Protein AF-A0A1U8PC65-F1 (afdb_monomer)

Foldseek 3Di:
DDDDDDDDDDDDDDDDDDDDDDDDDDDDDDDDDDDDDDDDDDDDPPPPVPVVPPDPPPPPPPVPDPPDDPVVPPPPPDDDPPPDDDDDDDDDDDDDDDDPDDPPPPDDPVVLVVVCVVVVVVVVLVVLLVVVCVVVCVVVVLVVVLVVVCVVCDVVRDDPVNSCVVRVVVSVVPPDVVSVVVSVVSSVVVVVVVVD

Structure (mmCIF, N/CA/C/O backbone):
data_AF-A0A1U8PC65-F1
#
_entry.id   AF-A0A1U8PC65-F1
#
loop_
_atom_site.group_PDB
_atom_site.id
_atom_site.type_symbol
_atom_site.label_atom_id
_atom_site.label_alt_id
_atom_site.label_comp_id
_atom_site.label_asym_id
_atom_site.label_entity_id
_atom_site.label_seq_id
_atom_site.pdbx_PDB_ins_code
_atom_site.Cartn_x
_atom_site.Cartn_y
_atom_site.Cartn_z
_atom_site.occupancy
_atom_site.B_iso_or_equiv
_atom_site.auth_seq_id
_atom_site.auth_comp_id
_atom_site.auth_asym_id
_atom_site.auth_atom_id
_atom_site.pdbx_PDB_model_num
ATOM 1 N N . MET A 1 1 ? 93.432 -3.343 10.834 1.00 45.06 1 MET A N 1
ATOM 2 C CA . MET A 1 1 ? 94.102 -3.972 9.675 1.00 45.06 1 MET A CA 1
ATOM 3 C C . MET A 1 1 ? 93.766 -5.454 9.687 1.00 45.06 1 MET A C 1
ATOM 5 O O . MET A 1 1 ? 93.724 -6.011 10.774 1.00 45.06 1 MET A O 1
ATOM 9 N N . VAL A 1 2 ? 93.573 -6.028 8.494 1.00 46.56 2 VAL A N 1
ATOM 10 C CA . VAL A 1 2 ? 93.340 -7.454 8.170 1.00 46.56 2 VAL A CA 1
ATOM 11 C C . VAL A 1 2 ? 91.877 -7.934 8.220 1.00 46.56 2 VAL A C 1
ATOM 13 O O . VAL A 1 2 ? 91.369 -8.355 9.251 1.00 46.56 2 VAL A O 1
ATOM 16 N N . SER A 1 3 ? 91.241 -7.926 7.044 1.00 49.47 3 SER A N 1
ATOM 17 C CA . SER A 1 3 ? 90.428 -9.059 6.549 1.00 49.47 3 SER A CA 1
ATOM 18 C C . SER A 1 3 ? 91.385 -10.169 6.059 1.00 49.47 3 SER A C 1
ATOM 20 O O . SER A 1 3 ? 92.520 -9.809 5.723 1.00 49.47 3 SER A O 1
ATOM 22 N N . PRO A 1 4 ? 90.999 -11.466 5.944 1.00 65.81 4 PRO A N 1
ATOM 23 C CA . PRO A 1 4 ? 90.280 -11.927 4.737 1.00 65.81 4 PRO A CA 1
ATOM 24 C C . PRO A 1 4 ? 89.388 -13.200 4.858 1.00 65.81 4 PRO A C 1
ATOM 26 O O . PRO A 1 4 ? 89.333 -13.876 5.879 1.00 65.81 4 PRO A O 1
ATOM 29 N N . SER A 1 5 ? 88.703 -13.467 3.737 1.00 45.06 5 SER A N 1
ATOM 30 C CA . SER A 1 5 ? 87.745 -14.515 3.330 1.00 45.06 5 SER A CA 1
ATOM 31 C C . SER A 1 5 ? 88.158 -15.998 3.411 1.00 45.06 5 SER A C 1
ATOM 33 O O . SER A 1 5 ? 89.337 -16.306 3.272 1.00 45.06 5 SER A O 1
ATOM 35 N N . ALA A 1 6 ? 87.150 -16.893 3.447 1.00 50.78 6 ALA A N 1
ATOM 36 C CA . ALA A 1 6 ? 86.869 -18.006 2.496 1.00 50.78 6 ALA A CA 1
ATOM 37 C C . ALA A 1 6 ? 85.715 -18.884 3.064 1.00 50.78 6 ALA A C 1
ATOM 39 O O . ALA A 1 6 ? 85.784 -19.293 4.216 1.00 50.78 6 ALA A O 1
ATOM 40 N N . ASP A 1 7 ? 84.522 -18.936 2.458 1.00 46.12 7 ASP A N 1
ATOM 41 C CA . ASP A 1 7 ? 84.041 -19.835 1.377 1.00 46.12 7 ASP A CA 1
ATOM 42 C C . ASP A 1 7 ? 83.676 -21.266 1.842 1.00 46.12 7 ASP A C 1
ATOM 44 O O . ASP A 1 7 ? 84.559 -22.024 2.228 1.00 46.12 7 ASP A O 1
ATOM 48 N N . VAL A 1 8 ? 82.384 -21.641 1.780 1.00 55.66 8 VAL A N 1
ATOM 49 C CA . VAL A 1 8 ? 81.932 -22.972 1.314 1.00 55.66 8 VAL A CA 1
ATOM 50 C C . VAL A 1 8 ? 80.418 -22.979 1.034 1.00 55.66 8 VAL A C 1
ATOM 52 O O . VAL A 1 8 ? 79.592 -22.550 1.839 1.00 55.66 8 VAL A O 1
ATOM 55 N N . SER A 1 9 ? 80.071 -23.484 -0.147 1.00 47.56 9 SER A N 1
ATOM 56 C CA . SER A 1 9 ? 78.720 -23.744 -0.657 1.00 47.56 9 SER A CA 1
ATOM 57 C C . SER A 1 9 ? 77.996 -24.881 0.084 1.00 47.56 9 SER A C 1
ATOM 59 O O . SER A 1 9 ? 78.657 -25.810 0.537 1.00 47.56 9 SER A O 1
ATOM 61 N N . THR A 1 10 ? 76.650 -24.884 0.106 1.00 49.88 10 THR A N 1
ATOM 62 C CA . THR A 1 10 ? 75.779 -26.024 -0.308 1.00 49.88 10 THR A CA 1
ATOM 63 C C . THR A 1 10 ? 74.287 -25.696 -0.104 1.00 49.88 10 THR A C 1
ATOM 65 O O . THR A 1 10 ? 73.775 -25.673 1.007 1.00 49.88 10 THR A O 1
ATOM 68 N N . SER A 1 11 ? 73.613 -25.443 -1.228 1.00 42.97 11 SER A N 1
ATOM 69 C CA . SER A 1 11 ? 72.378 -26.092 -1.703 1.00 42.97 11 SER A CA 1
ATOM 70 C C . SER A 1 11 ? 71.247 -26.443 -0.720 1.00 42.97 11 SER A C 1
ATOM 72 O O . SER A 1 11 ? 71.344 -27.414 0.019 1.00 42.97 11 SER A O 1
ATOM 74 N N . GLN A 1 12 ? 70.095 -25.779 -0.874 1.00 46.88 12 GLN A N 1
ATOM 75 C CA . GLN A 1 12 ? 68.810 -26.354 -1.335 1.00 46.88 12 GLN A CA 1
ATOM 76 C C . GLN A 1 12 ? 67.670 -25.389 -0.973 1.00 46.88 12 GLN A C 1
ATOM 78 O O . GLN A 1 12 ? 67.071 -25.484 0.094 1.00 46.88 12 GLN A O 1
ATOM 83 N N . GLN A 1 13 ? 67.334 -24.468 -1.882 1.00 55.81 13 GLN A N 1
ATOM 84 C CA . GLN A 1 13 ? 66.120 -23.660 -1.766 1.00 55.81 13 GLN A CA 1
ATOM 85 C C . GLN A 1 13 ? 65.145 -24.053 -2.877 1.00 55.81 13 GLN A C 1
ATOM 87 O O . GLN A 1 13 ? 65.249 -23.619 -4.018 1.00 55.81 13 GLN A O 1
ATOM 92 N N . ASN A 1 14 ? 64.257 -24.963 -2.486 1.00 45.34 14 ASN A N 1
ATOM 93 C CA . ASN A 1 14 ? 62.844 -25.056 -2.837 1.00 45.34 14 ASN A CA 1
ATOM 94 C C . ASN A 1 14 ? 62.437 -24.745 -4.293 1.00 45.34 14 ASN A C 1
ATOM 96 O O . ASN A 1 14 ? 62.271 -23.601 -4.712 1.00 45.34 14 ASN A O 1
ATOM 100 N N . ASN A 1 15 ? 62.199 -25.835 -5.017 1.00 49.09 15 ASN A N 1
ATOM 101 C CA . ASN A 1 15 ? 61.518 -25.902 -6.297 1.00 49.09 15 ASN A CA 1
ATOM 102 C C . ASN A 1 15 ? 60.001 -25.982 -6.049 1.00 49.09 15 ASN A C 1
ATOM 104 O O . ASN A 1 15 ? 59.534 -27.008 -5.563 1.00 49.09 15 ASN A O 1
ATOM 108 N N . GLN A 1 16 ? 59.259 -24.925 -6.387 1.00 52.81 16 GLN A N 1
ATOM 109 C CA . GLN A 1 16 ? 57.895 -24.952 -6.955 1.00 52.81 16 GLN A CA 1
ATOM 110 C C . GLN A 1 16 ? 57.429 -23.496 -7.131 1.00 52.81 16 GLN A C 1
ATOM 112 O O . GLN A 1 16 ? 56.993 -22.829 -6.202 1.00 52.81 16 GLN A O 1
ATOM 117 N N . GLN A 1 17 ? 57.788 -22.880 -8.255 1.00 47.69 17 GLN A N 1
ATOM 118 C CA . GLN A 1 17 ? 57.001 -22.874 -9.495 1.00 47.69 17 GLN A CA 1
ATOM 119 C C . GLN A 1 17 ? 55.874 -21.829 -9.449 1.00 47.69 17 GLN A C 1
ATOM 121 O O . GLN A 1 17 ? 54.696 -22.123 -9.268 1.00 47.69 17 GLN A O 1
ATOM 126 N N . LEU A 1 18 ? 56.282 -20.574 -9.650 1.00 47.16 18 LEU A N 1
ATOM 127 C CA . LEU A 1 18 ? 55.411 -19.497 -10.106 1.00 47.16 18 LEU A CA 1
ATOM 128 C C . LEU A 1 18 ? 55.376 -19.552 -11.639 1.00 47.16 18 LEU A C 1
ATOM 130 O O . LEU A 1 18 ? 56.410 -19.387 -12.281 1.00 47.16 18 LEU A O 1
ATOM 134 N N . ASN A 1 19 ? 54.197 -19.785 -12.216 1.00 52.91 19 ASN A N 1
ATOM 135 C CA . ASN A 1 19 ? 53.977 -19.732 -13.662 1.00 52.91 19 ASN A CA 1
ATOM 136 C C . ASN A 1 19 ? 53.428 -18.343 -14.046 1.00 52.91 19 ASN A C 1
ATOM 138 O O . ASN A 1 19 ? 52.271 -18.059 -13.728 1.00 52.91 19 ASN A O 1
ATOM 142 N N . PRO A 1 20 ? 54.177 -17.481 -14.756 1.00 47.44 20 PRO A N 1
ATOM 143 C CA . PRO A 1 20 ? 53.601 -16.351 -15.471 1.00 47.44 20 PRO A CA 1
ATOM 144 C C . PRO A 1 20 ? 53.288 -16.776 -16.912 1.00 47.44 20 PRO A C 1
ATOM 146 O O . PRO A 1 20 ? 54.190 -17.136 -17.663 1.00 47.44 20 PRO A O 1
ATOM 149 N N . ILE A 1 21 ? 52.018 -16.730 -17.324 1.00 41.00 21 ILE A N 1
ATOM 150 C CA . ILE A 1 21 ? 51.661 -16.877 -18.742 1.00 41.00 21 ILE A CA 1
ATOM 151 C C . ILE A 1 21 ? 51.222 -15.523 -19.294 1.00 41.00 21 ILE A C 1
ATOM 153 O O . ILE A 1 21 ? 50.107 -15.051 -19.091 1.00 41.00 21 ILE A O 1
ATOM 157 N N . SER A 1 22 ? 52.137 -14.927 -20.045 1.00 43.53 22 SER A N 1
ATOM 158 C CA . SER A 1 22 ? 51.852 -14.103 -21.212 1.00 43.53 22 SER A CA 1
ATOM 159 C C . SER A 1 22 ? 52.902 -14.471 -22.239 1.00 43.53 22 SER A C 1
ATOM 161 O O . SER A 1 22 ? 54.065 -14.248 -21.945 1.00 43.53 22 SER A O 1
ATOM 163 N N . ILE A 1 23 ? 52.502 -15.015 -23.392 1.00 41.69 23 ILE A N 1
ATOM 164 C CA . ILE A 1 23 ? 53.041 -14.690 -24.723 1.00 41.69 23 ILE A CA 1
ATOM 165 C C . ILE A 1 23 ? 51.960 -15.032 -25.762 1.00 41.69 23 ILE A C 1
ATOM 167 O O . ILE A 1 23 ? 51.223 -16.007 -25.636 1.00 41.69 23 ILE A O 1
ATOM 171 N N . ALA A 1 24 ? 51.856 -14.134 -26.735 1.00 40.09 24 ALA A N 1
ATOM 172 C CA . ALA A 1 24 ? 50.919 -14.076 -27.842 1.00 40.09 24 ALA A CA 1
ATOM 173 C C . ALA A 1 24 ? 51.271 -15.006 -29.027 1.00 40.09 24 ALA A C 1
ATOM 175 O O . ALA A 1 24 ? 52.318 -15.644 -29.039 1.00 40.09 24 ALA A O 1
ATOM 176 N N . ALA A 1 25 ? 50.413 -14.904 -30.054 1.00 41.59 25 ALA A N 1
ATOM 177 C CA . ALA A 1 25 ? 50.529 -15.346 -31.451 1.00 41.59 25 ALA A CA 1
ATOM 178 C C . ALA A 1 25 ? 50.039 -16.771 -31.770 1.00 41.59 25 ALA A C 1
ATOM 180 O O . ALA A 1 25 ? 50.671 -17.752 -31.410 1.00 41.59 25 ALA A O 1
ATOM 181 N N . ASP A 1 26 ? 48.935 -16.868 -32.521 1.00 41.44 26 ASP A N 1
ATOM 182 C CA . ASP A 1 26 ? 49.034 -17.233 -33.939 1.00 41.44 26 ASP A CA 1
ATOM 183 C C . ASP A 1 26 ? 47.763 -16.832 -34.711 1.00 41.44 26 ASP A C 1
ATOM 185 O O . ASP A 1 26 ? 46.640 -16.878 -34.206 1.00 41.44 26 ASP A O 1
ATOM 189 N N . VAL A 1 27 ? 47.986 -16.383 -35.941 1.00 48.47 27 VAL A N 1
ATOM 190 C CA . VAL A 1 27 ? 47.016 -15.947 -36.937 1.00 48.47 27 VAL A CA 1
ATOM 191 C C . VAL A 1 27 ? 47.030 -16.978 -38.059 1.00 48.47 27 VAL A C 1
ATOM 193 O O . VAL A 1 27 ? 47.929 -16.980 -38.891 1.00 48.47 27 VAL A O 1
ATOM 196 N N . SER A 1 28 ? 46.002 -17.823 -38.156 1.00 39.25 28 SER A N 1
ATOM 197 C CA . SER A 1 28 ? 45.627 -18.387 -39.455 1.00 39.25 28 SER A CA 1
ATOM 198 C C . SER A 1 28 ? 44.256 -19.053 -39.463 1.00 39.25 28 SER A C 1
ATOM 200 O O . SER A 1 28 ? 44.012 -20.067 -38.821 1.00 39.25 28 SER A O 1
ATOM 202 N N . THR A 1 29 ? 43.383 -18.460 -40.273 1.00 45.06 29 THR A N 1
ATOM 203 C CA . THR A 1 29 ? 42.688 -19.133 -41.375 1.00 45.06 29 THR A CA 1
ATOM 204 C C . THR A 1 29 ? 42.016 -20.476 -41.079 1.00 45.06 29 THR A C 1
ATOM 206 O O . THR A 1 29 ? 42.635 -21.533 -41.172 1.00 45.06 29 THR A O 1
ATOM 209 N N . ARG A 1 30 ? 40.683 -20.454 -40.952 1.00 42.34 30 ARG A N 1
ATOM 210 C CA . ARG A 1 30 ? 39.854 -21.449 -41.646 1.00 42.34 30 ARG A CA 1
ATOM 211 C C . ARG A 1 30 ? 38.424 -20.964 -41.846 1.00 42.34 30 ARG A C 1
ATOM 213 O O . ARG A 1 30 ? 37.675 -20.759 -40.896 1.00 42.34 30 ARG A O 1
ATOM 220 N N . GLU A 1 31 ? 38.085 -20.799 -43.120 1.00 43.94 31 GLU A N 1
ATOM 221 C CA . GLU A 1 31 ? 36.722 -20.740 -43.626 1.00 43.94 31 GLU A CA 1
ATOM 222 C C . GLU A 1 31 ? 35.875 -21.894 -43.087 1.00 43.94 31 GLU A C 1
ATOM 224 O O . GLU A 1 31 ? 36.307 -23.049 -43.092 1.00 43.94 31 GLU A O 1
ATOM 229 N N . ASN A 1 32 ? 34.627 -21.596 -42.730 1.00 41.97 32 ASN A N 1
ATOM 230 C CA . ASN A 1 32 ? 33.568 -22.584 -42.834 1.00 41.97 32 ASN A CA 1
ATOM 231 C C . ASN A 1 32 ? 32.294 -21.910 -43.357 1.00 41.97 32 ASN A C 1
ATOM 233 O O . ASN A 1 32 ? 31.742 -20.994 -42.749 1.00 41.97 32 ASN A O 1
ATOM 237 N N . GLN A 1 33 ? 31.892 -22.349 -44.542 1.00 42.34 33 GLN A N 1
ATOM 238 C CA . GLN A 1 33 ? 30.780 -21.855 -45.342 1.00 42.34 33 GLN A CA 1
ATOM 239 C C . GLN A 1 33 ? 29.438 -22.348 -44.758 1.00 42.34 33 GLN A C 1
ATOM 241 O O . GLN A 1 33 ? 29.326 -23.535 -44.449 1.00 42.34 33 GLN A O 1
ATOM 246 N N . PRO A 1 34 ? 28.375 -21.526 -44.666 1.00 43.50 34 PRO A N 1
ATOM 247 C CA . PRO A 1 34 ? 27.025 -22.042 -44.508 1.00 43.50 34 PRO A CA 1
ATOM 248 C C . PRO A 1 34 ? 26.426 -22.361 -45.879 1.00 43.50 34 PRO A C 1
ATOM 250 O O . PRO A 1 34 ? 26.271 -21.503 -46.750 1.00 43.50 34 PRO A O 1
ATOM 253 N N . THR A 1 35 ? 26.081 -23.632 -46.044 1.00 46.31 35 THR A N 1
ATOM 254 C CA . THR A 1 35 ? 25.410 -24.188 -47.208 1.00 46.31 35 THR A CA 1
ATOM 255 C C . THR A 1 35 ? 24.025 -23.579 -47.414 1.00 46.31 35 THR A C 1
ATOM 257 O O . THR A 1 35 ? 23.181 -23.456 -46.527 1.00 46.31 35 THR A O 1
ATOM 260 N N . PHE A 1 36 ? 23.811 -23.215 -48.667 1.00 38.50 36 PHE A N 1
ATOM 261 C CA . PHE A 1 36 ? 22.590 -22.719 -49.263 1.00 38.50 36 PHE A CA 1
ATOM 262 C C . PHE A 1 36 ? 21.470 -23.777 -49.204 1.00 38.50 36 PHE A C 1
ATOM 264 O O . PHE A 1 36 ? 21.513 -24.782 -49.912 1.00 38.50 36 PHE A O 1
ATOM 271 N N . ARG A 1 37 ? 20.416 -23.530 -48.416 1.00 46.94 37 ARG A N 1
ATOM 272 C CA . ARG A 1 37 ? 19.100 -24.172 -48.590 1.00 46.94 37 ARG A CA 1
ATOM 273 C C . ARG A 1 37 ? 18.082 -23.118 -49.015 1.00 46.94 37 ARG A C 1
ATOM 275 O O . ARG A 1 37 ? 17.581 -22.325 -48.225 1.00 46.94 37 ARG A O 1
ATOM 282 N N . ARG A 1 38 ? 17.801 -23.146 -50.314 1.00 48.28 38 ARG A N 1
ATOM 283 C CA . ARG A 1 38 ? 16.714 -22.469 -51.020 1.00 48.28 38 ARG A CA 1
ATOM 284 C C . ARG A 1 38 ? 15.373 -23.105 -50.634 1.00 48.28 38 ARG A C 1
ATOM 286 O O . ARG A 1 38 ? 15.139 -24.243 -51.009 1.00 48.28 38 ARG A O 1
ATOM 293 N N . ASN A 1 39 ? 14.496 -22.341 -49.989 1.00 40.81 39 ASN A N 1
ATOM 294 C CA . ASN A 1 39 ? 13.036 -22.456 -50.106 1.00 40.81 39 ASN A CA 1
ATOM 295 C C . ASN A 1 39 ? 12.559 -21.036 -50.454 1.00 40.81 39 ASN A C 1
ATOM 297 O O . ASN A 1 39 ? 12.720 -20.116 -49.665 1.00 40.81 39 ASN A O 1
ATOM 301 N N . SER A 1 40 ? 12.349 -20.727 -51.731 1.00 41.25 40 SER A N 1
ATOM 302 C CA . SER A 1 40 ? 11.132 -20.998 -52.502 1.00 41.25 40 SER A CA 1
ATOM 303 C C . SER A 1 40 ? 9.917 -20.238 -51.964 1.00 41.25 40 SER A C 1
ATOM 305 O O . SER A 1 40 ? 9.408 -20.540 -50.891 1.00 41.25 40 SER A O 1
ATOM 307 N N . LEU A 1 41 ? 9.480 -19.291 -52.802 1.00 44.56 41 LEU A N 1
ATOM 308 C CA . LEU A 1 41 ? 8.166 -18.653 -52.861 1.00 44.56 41 LEU A CA 1
ATOM 309 C C . LEU A 1 41 ? 7.846 -17.658 -51.739 1.00 44.56 41 LEU A C 1
ATOM 311 O O . LEU A 1 41 ? 7.371 -18.008 -50.667 1.00 44.56 41 LEU A O 1
ATOM 315 N N . ARG A 1 42 ? 8.013 -16.371 -52.076 1.00 53.25 42 ARG A N 1
ATOM 316 C CA . ARG A 1 42 ? 7.132 -15.304 -51.587 1.00 53.25 42 ARG A CA 1
ATOM 317 C C . ARG A 1 42 ? 5.720 -15.580 -52.106 1.00 53.25 42 ARG A C 1
ATOM 319 O O . ARG A 1 42 ? 5.561 -15.695 -53.322 1.00 53.25 42 ARG A O 1
ATOM 326 N N . PRO A 1 43 ? 4.706 -15.523 -51.238 1.00 43.75 43 PRO A N 1
ATOM 327 C CA . PRO A 1 43 ? 3.390 -15.088 -51.655 1.00 43.75 43 PRO A CA 1
ATOM 328 C C . PRO A 1 43 ? 3.021 -13.798 -50.917 1.00 43.75 43 PRO A C 1
ATOM 330 O O . PRO A 1 43 ? 3.161 -13.665 -49.703 1.00 43.75 43 PRO A O 1
ATOM 333 N N . THR A 1 44 ? 2.515 -12.856 -51.708 1.00 45.34 44 THR A N 1
ATOM 334 C CA . THR A 1 44 ? 1.493 -11.882 -51.306 1.00 45.34 44 THR A CA 1
ATOM 335 C C . THR A 1 44 ? 1.875 -10.848 -50.242 1.00 45.34 44 THR A C 1
ATOM 337 O O . THR A 1 44 ? 1.218 -10.710 -49.216 1.00 45.34 44 THR A O 1
ATOM 340 N N . GLN A 1 45 ? 2.813 -9.964 -50.603 1.00 45.62 45 GLN A N 1
ATOM 341 C CA . GLN A 1 45 ? 2.825 -8.546 -50.180 1.00 45.62 45 GLN A CA 1
ATOM 342 C C . GLN A 1 45 ? 1.669 -7.743 -50.834 1.00 45.62 45 GLN A C 1
ATOM 344 O O . GLN A 1 45 ? 1.833 -6.613 -51.276 1.00 45.62 45 GLN A O 1
ATOM 349 N N . LEU A 1 46 ? 0.497 -8.368 -50.966 1.00 52.09 46 LEU A N 1
ATOM 350 C CA . LEU A 1 46 ? -0.670 -7.829 -51.673 1.00 52.09 46 LEU A CA 1
ATOM 351 C C . LEU A 1 46 ? -1.987 -8.195 -50.965 1.00 52.09 46 LEU A C 1
ATOM 353 O O . LEU A 1 46 ? -3.027 -8.286 -51.600 1.00 52.09 46 LEU A O 1
ATOM 357 N N . ALA A 1 47 ? -1.935 -8.447 -49.650 1.00 49.97 47 ALA A N 1
ATOM 358 C CA . ALA A 1 47 ? -3.124 -8.781 -48.856 1.00 49.97 47 ALA A CA 1
ATOM 359 C C . ALA A 1 47 ? -3.149 -8.188 -47.431 1.00 49.97 47 ALA A C 1
ATOM 361 O O . ALA A 1 47 ? -4.144 -8.343 -46.732 1.00 49.97 47 ALA A O 1
ATOM 362 N N . VAL A 1 48 ? -2.104 -7.476 -46.980 1.00 50.88 48 VAL A N 1
ATOM 363 C CA . VAL A 1 48 ? -2.094 -6.837 -45.639 1.00 50.88 48 VAL A CA 1
ATOM 364 C C . VAL A 1 48 ? -2.266 -5.311 -45.717 1.00 50.88 48 VAL A C 1
ATOM 366 O O . VAL A 1 48 ? -2.561 -4.660 -44.718 1.00 50.88 48 VAL A O 1
ATOM 369 N N . GLU A 1 49 ? -2.196 -4.732 -46.919 1.00 52.69 49 GLU A N 1
ATOM 370 C CA . GLU A 1 49 ? -2.388 -3.292 -47.153 1.00 52.69 49 GLU A CA 1
ATOM 371 C C . GLU A 1 49 ? -3.787 -2.931 -47.695 1.00 52.69 49 GLU A C 1
ATOM 373 O O . GLU A 1 49 ? -4.025 -1.808 -48.126 1.00 52.69 49 GLU A O 1
ATOM 378 N N . GLU A 1 50 ? -4.749 -3.859 -47.634 1.00 50.56 50 GLU A N 1
ATOM 379 C CA . GLU A 1 50 ? -6.143 -3.625 -48.056 1.00 50.56 50 GLU A CA 1
ATOM 380 C C . GLU A 1 50 ? -7.157 -3.674 -46.892 1.00 50.56 50 GLU A C 1
ATOM 382 O O . GLU A 1 50 ? -8.353 -3.462 -47.076 1.00 50.56 50 GLU A O 1
ATOM 387 N N . ALA A 1 51 ? -6.679 -3.841 -45.651 1.00 48.66 51 ALA A N 1
ATOM 388 C CA . ALA A 1 51 ? -7.496 -3.819 -44.429 1.00 48.66 51 ALA A CA 1
ATOM 389 C C . ALA A 1 51 ? -7.497 -2.461 -43.689 1.00 48.66 51 ALA A C 1
ATOM 391 O O . ALA A 1 51 ? -8.025 -2.352 -42.585 1.00 48.66 51 ALA A O 1
ATOM 392 N N . LYS A 1 52 ? -6.938 -1.397 -44.288 1.00 53.28 52 LYS A N 1
ATOM 393 C CA . LYS A 1 52 ? -6.991 -0.019 -43.747 1.00 53.28 52 LYS A CA 1
ATOM 394 C C . LYS A 1 52 ? -7.933 0.925 -44.503 1.00 53.28 52 LYS A C 1
ATOM 396 O O . LYS A 1 52 ? -8.024 2.097 -44.150 1.00 53.28 52 LYS A O 1
ATOM 401 N N . ARG A 1 53 ? -8.668 0.441 -45.515 1.00 54.69 53 ARG A N 1
ATOM 402 C CA . ARG A 1 53 ? -9.406 1.303 -46.461 1.00 54.69 53 ARG A CA 1
ATOM 403 C C . ARG A 1 53 ? -10.940 1.248 -46.390 1.00 54.69 53 ARG A C 1
ATOM 405 O O . ARG A 1 53 ? -11.582 1.737 -47.312 1.00 54.69 53 ARG A O 1
ATOM 412 N N . LYS A 1 54 ? -11.557 0.698 -45.331 1.00 54.00 54 LYS A N 1
ATOM 413 C CA . LYS A 1 54 ? -13.038 0.604 -45.234 1.00 54.00 54 LYS A CA 1
ATOM 414 C C . LYS A 1 54 ? -13.658 0.913 -43.857 1.00 54.00 54 LYS A C 1
ATOM 416 O O . LYS A 1 54 ? -14.714 0.382 -43.549 1.00 54.00 54 LYS A O 1
ATOM 421 N N . HIS A 1 55 ? -13.059 1.789 -43.040 1.00 49.31 55 HIS A N 1
ATOM 422 C CA . HIS A 1 55 ? -13.694 2.244 -41.781 1.00 49.31 55 HIS A CA 1
ATOM 423 C C . HIS A 1 55 ? -13.460 3.727 -41.421 1.00 49.31 55 HIS A C 1
ATOM 425 O O . HIS A 1 55 ? -13.433 4.094 -40.251 1.00 49.31 55 HIS A O 1
ATOM 431 N N . ALA A 1 56 ? -13.312 4.605 -42.419 1.00 46.16 56 ALA A N 1
ATOM 432 C CA . ALA A 1 56 ? -13.206 6.052 -42.184 1.00 46.16 56 ALA A CA 1
ATOM 433 C C . ALA A 1 56 ? -13.882 6.892 -43.283 1.00 46.16 56 ALA A C 1
ATOM 435 O O . ALA A 1 56 ? -13.369 7.920 -43.716 1.00 46.16 56 ALA A O 1
ATOM 436 N N . THR A 1 57 ? -15.052 6.460 -43.756 1.00 52.59 57 THR A N 1
ATOM 437 C CA . THR A 1 57 ? -15.939 7.306 -44.574 1.00 52.59 57 THR A CA 1
ATOM 438 C C . THR A 1 57 ? -17.394 7.011 -44.225 1.00 52.59 57 THR A C 1
ATOM 440 O O . THR A 1 57 ? -18.165 6.524 -45.036 1.00 52.59 57 THR A O 1
ATOM 443 N N . ALA A 1 58 ? -17.739 7.270 -42.964 1.00 51.75 58 ALA A N 1
ATOM 444 C CA . ALA A 1 58 ? -19.112 7.494 -42.507 1.00 51.75 58 ALA A CA 1
ATOM 445 C C . ALA A 1 58 ? -19.123 8.304 -41.194 1.00 51.75 58 ALA A C 1
ATOM 447 O O . ALA A 1 58 ? -19.882 8.022 -40.275 1.00 51.75 58 ALA A O 1
ATOM 448 N N . PHE A 1 59 ? -18.252 9.314 -41.093 1.00 45.50 59 PHE A N 1
ATOM 449 C CA . PHE A 1 59 ? -18.437 10.421 -40.144 1.00 45.50 59 PHE A CA 1
ATOM 450 C C . PHE A 1 59 ? -17.882 11.737 -40.711 1.00 45.50 59 PHE A C 1
ATOM 452 O O . PHE A 1 59 ? -17.329 12.572 -40.006 1.00 45.50 59 PHE A O 1
ATOM 459 N N . PHE A 1 60 ? -18.008 11.911 -42.028 1.00 52.94 60 PHE A N 1
ATOM 460 C CA . PHE A 1 60 ? -17.721 13.164 -42.727 1.00 52.94 60 PHE A CA 1
ATOM 461 C C . PHE A 1 60 ? -19.026 13.702 -43.327 1.00 52.94 60 PHE A C 1
ATOM 463 O O . PHE A 1 60 ? -19.174 13.783 -44.537 1.00 52.94 60 PHE A O 1
ATOM 470 N N . SER A 1 61 ? -20.007 13.953 -42.451 1.00 47.53 61 SER A N 1
ATOM 471 C CA . SER A 1 61 ? -21.211 14.762 -42.717 1.00 47.53 61 SER A CA 1
ATOM 472 C C . SER A 1 61 ? -21.953 15.094 -41.413 1.00 47.53 61 SER A C 1
ATOM 474 O O . SER A 1 61 ? -23.162 14.943 -41.298 1.00 47.53 61 SER A O 1
ATOM 476 N N . SER A 1 62 ? -21.222 15.554 -40.395 1.00 40.25 62 SER A N 1
ATOM 477 C CA . SER A 1 62 ? -21.832 16.297 -39.280 1.00 40.25 62 SER A CA 1
ATOM 478 C C . SER A 1 62 ? -20.953 17.475 -38.866 1.00 40.25 62 SER A C 1
ATOM 480 O O . SER A 1 62 ? -20.805 17.808 -37.692 1.00 40.25 62 SER A O 1
ATOM 482 N N . THR A 1 63 ? -20.388 18.152 -39.865 1.00 54.91 63 THR A N 1
ATOM 483 C CA . THR A 1 63 ? -19.878 19.517 -39.730 1.00 54.91 63 THR A CA 1
ATOM 484 C C . THR A 1 63 ? -21.058 20.485 -39.793 1.00 54.91 63 THR A C 1
ATOM 486 O O . THR A 1 63 ? -21.157 21.298 -40.700 1.00 54.91 63 THR A O 1
ATOM 489 N N . GLN A 1 64 ? -21.988 20.374 -38.843 1.00 53.06 64 GLN A N 1
ATOM 490 C CA . GLN A 1 64 ? -22.966 21.426 -38.567 1.00 53.06 64 GLN A CA 1
ATOM 491 C C . GLN A 1 64 ? -23.541 21.291 -37.153 1.00 53.06 64 GLN A C 1
ATOM 493 O O . GLN A 1 64 ? -24.727 21.087 -36.959 1.00 53.06 64 GLN A O 1
ATOM 498 N N . SER A 1 65 ? -22.677 21.406 -36.144 1.00 51.84 65 SER A N 1
ATOM 499 C CA . SER A 1 65 ? -23.079 21.915 -34.824 1.00 51.84 65 SER A CA 1
ATOM 500 C C . SER A 1 65 ? -21.856 22.395 -34.035 1.00 51.84 65 SER A C 1
ATOM 502 O O . SER A 1 65 ? -21.618 22.001 -32.898 1.00 51.84 65 SER A O 1
ATOM 504 N N . GLN A 1 66 ? -21.043 23.245 -34.664 1.00 52.22 66 GLN A N 1
ATOM 505 C CA . GLN A 1 66 ? -19.981 24.011 -33.996 1.00 52.22 66 GLN A CA 1
ATOM 506 C C . GLN A 1 66 ? -20.312 25.513 -33.935 1.00 52.22 66 GLN A C 1
ATOM 508 O O . GLN A 1 66 ? -19.422 26.355 -33.905 1.00 52.22 66 GLN A O 1
ATOM 513 N N . ASN A 1 67 ? -21.596 25.882 -33.903 1.00 55.78 67 ASN A N 1
ATOM 514 C CA . ASN A 1 67 ? -21.991 27.287 -33.830 1.00 55.78 67 ASN A CA 1
ATOM 515 C C . ASN A 1 67 ? -23.242 27.509 -32.972 1.00 55.78 67 ASN A C 1
ATOM 517 O O . ASN A 1 67 ? -24.302 27.786 -33.505 1.00 55.78 67 ASN A O 1
ATOM 521 N N . CYS A 1 68 ? -23.103 27.384 -31.647 1.00 54.34 68 CYS A N 1
ATOM 522 C CA . CYS A 1 68 ? -24.017 27.971 -30.654 1.00 54.34 68 CYS A CA 1
ATOM 523 C C . CYS A 1 68 ? -23.321 28.126 -29.283 1.00 54.34 68 CYS A C 1
ATOM 525 O O . CYS A 1 68 ? -23.866 27.735 -28.256 1.00 54.34 68 CYS A O 1
ATOM 527 N N . ASN A 1 69 ? -22.099 28.675 -29.218 1.00 53.41 69 ASN A N 1
ATOM 528 C CA . ASN A 1 69 ? -21.609 29.250 -27.948 1.00 53.41 69 ASN A CA 1
ATOM 529 C C . ASN A 1 69 ? -20.470 30.276 -28.077 1.00 53.41 69 ASN A C 1
ATOM 531 O O . ASN A 1 69 ? -19.645 30.423 -27.181 1.00 53.41 69 ASN A O 1
ATOM 535 N N . LEU A 1 70 ? -20.419 31.028 -29.180 1.00 51.72 70 LEU A N 1
ATOM 536 C CA . LEU A 1 70 ? -19.554 32.216 -29.256 1.00 51.72 70 LEU A CA 1
ATOM 537 C C . LEU A 1 70 ? -20.298 33.505 -29.633 1.00 51.72 70 LEU A C 1
ATOM 539 O O . LEU A 1 70 ? -19.687 34.567 -29.684 1.00 51.72 70 LEU A O 1
ATOM 543 N N . GLN A 1 71 ? -21.627 33.431 -29.770 1.00 48.44 71 GLN A N 1
ATOM 544 C CA . GLN A 1 71 ? -22.515 34.595 -29.883 1.00 48.44 71 GLN A CA 1
ATOM 545 C C . GLN A 1 71 ? -23.274 34.901 -28.576 1.00 48.44 71 GLN A C 1
ATOM 547 O O . GLN A 1 71 ? -23.887 35.953 -28.456 1.00 48.44 71 GLN A O 1
ATOM 552 N N . ALA A 1 72 ? -23.164 34.056 -27.542 1.00 47.81 72 ALA A N 1
ATOM 553 C CA . ALA A 1 72 ? -23.691 34.352 -26.201 1.00 47.81 72 ALA A CA 1
ATOM 554 C C . ALA A 1 72 ? -22.721 35.184 -25.334 1.00 47.81 72 ALA A C 1
ATOM 556 O O . ALA A 1 72 ? -22.991 35.450 -24.169 1.00 47.81 72 ALA A O 1
ATOM 557 N N . ARG A 1 73 ? -21.570 35.595 -25.888 1.00 49.91 73 ARG A N 1
ATOM 558 C CA . ARG A 1 73 ? -20.539 36.377 -25.177 1.00 49.91 73 ARG A CA 1
ATOM 559 C C . ARG A 1 73 ? -20.403 37.817 -25.684 1.00 49.91 73 ARG A C 1
ATOM 561 O O . ARG A 1 73 ? -19.530 38.535 -25.217 1.00 49.91 73 ARG A O 1
ATOM 568 N N . LYS A 1 74 ? -21.261 38.251 -26.617 1.00 50.72 74 LYS A N 1
ATOM 569 C CA . LYS A 1 74 ? -21.231 39.603 -27.212 1.00 50.72 74 LYS A CA 1
ATOM 570 C C . LYS A 1 74 ? -22.472 40.466 -26.925 1.00 50.72 74 LYS A C 1
ATOM 572 O O . LYS A 1 74 ? -22.559 41.565 -27.450 1.00 50.72 74 LYS A O 1
ATOM 577 N N . CYS A 1 75 ? -23.383 40.030 -26.048 1.00 47.44 75 CYS A N 1
ATOM 578 C CA . CYS A 1 75 ? -24.552 40.826 -25.627 1.00 47.44 75 CYS A CA 1
ATOM 579 C C . CYS A 1 75 ? -24.494 41.339 -24.174 1.00 47.44 75 CYS A C 1
ATOM 581 O O . CYS A 1 75 ? -25.492 41.839 -23.674 1.00 47.44 75 CYS A O 1
ATOM 583 N N . LEU A 1 76 ? -23.344 41.260 -23.493 1.00 55.88 76 LEU A N 1
ATOM 584 C CA . LEU A 1 76 ? -23.157 41.832 -22.145 1.00 55.88 76 LEU A CA 1
ATOM 585 C C . LEU A 1 76 ? -22.048 42.891 -22.095 1.00 55.88 76 LEU A C 1
ATOM 587 O O . LEU A 1 76 ? -21.438 43.124 -21.056 1.00 55.88 76 LEU A O 1
ATOM 591 N N . THR A 1 77 ? -21.766 43.551 -23.215 1.00 56.56 77 THR A N 1
ATOM 592 C CA . THR A 1 77 ? -20.858 44.700 -23.243 1.00 56.56 77 THR A CA 1
ATOM 593 C C . THR A 1 77 ? -21.674 45.968 -23.434 1.00 56.56 77 THR A C 1
ATOM 595 O O . THR A 1 77 ? -21.865 46.391 -24.569 1.00 56.56 77 THR A O 1
ATOM 598 N N . LEU A 1 78 ? -22.186 46.510 -22.321 1.00 53.09 78 LEU A N 1
ATOM 599 C CA . LEU A 1 78 ? -22.357 47.944 -22.011 1.00 53.09 78 LEU A CA 1
ATOM 600 C C . LEU A 1 78 ? -23.468 48.155 -20.970 1.00 53.09 78 LEU A C 1
ATOM 602 O O . LEU A 1 78 ? -24.500 48.752 -21.244 1.00 53.09 78 LEU A O 1
ATOM 606 N N . THR A 1 79 ? -23.212 47.730 -19.735 1.00 56.72 79 THR A N 1
ATOM 607 C CA . THR A 1 79 ? -23.769 48.409 -18.559 1.00 56.72 79 THR A CA 1
ATOM 608 C C . THR A 1 79 ? -22.680 48.501 -17.502 1.00 56.72 79 THR A C 1
ATOM 610 O O . THR A 1 79 ? -22.101 47.503 -17.080 1.00 56.72 79 THR A O 1
ATOM 613 N N . ASN A 1 80 ? -22.372 49.742 -17.148 1.00 55.97 80 ASN A N 1
ATOM 614 C CA . ASN A 1 80 ? -21.420 50.179 -16.143 1.00 55.97 80 ASN A CA 1
ATOM 615 C C . ASN A 1 80 ? -21.703 49.507 -14.780 1.00 55.97 80 ASN A C 1
ATOM 617 O O . ASN A 1 80 ? -22.684 49.825 -14.115 1.00 55.97 80 ASN A O 1
ATOM 621 N N . TRP A 1 81 ? -20.845 48.562 -14.386 1.00 54.06 81 TRP A N 1
ATOM 622 C CA . TRP A 1 81 ? -20.963 47.726 -13.180 1.00 54.06 81 TRP A CA 1
ATOM 623 C C . TRP A 1 81 ? -20.653 48.474 -11.865 1.00 54.06 81 TRP A C 1
ATOM 625 O O . TRP A 1 81 ? -20.861 47.941 -10.778 1.00 54.06 81 TRP A O 1
ATOM 635 N N . SER A 1 82 ? -20.189 49.725 -11.922 1.00 59.12 82 SER A N 1
ATOM 636 C CA . SER A 1 82 ? -19.717 50.460 -10.736 1.00 59.12 82 SER A CA 1
ATOM 637 C C . SER A 1 82 ? -20.816 51.171 -9.929 1.00 59.12 82 SER A C 1
ATOM 639 O O . SER A 1 82 ? -20.496 51.945 -9.032 1.00 59.12 82 SER A O 1
ATOM 641 N N . SER A 1 83 ? -22.103 50.932 -10.210 1.00 53.25 83 SER A N 1
ATOM 642 C CA . SER A 1 83 ? -23.220 51.609 -9.520 1.00 53.25 83 SER A CA 1
ATOM 643 C C . SER A 1 83 ? -24.351 50.676 -9.064 1.00 53.25 83 SER A C 1
ATOM 645 O O . SER A 1 83 ? -25.505 51.079 -8.969 1.00 53.25 83 SER A O 1
ATOM 647 N N . MET A 1 84 ? -24.042 49.411 -8.767 1.00 55.16 84 MET A N 1
ATOM 648 C CA . MET A 1 84 ? -24.996 48.487 -8.143 1.00 55.16 84 MET A CA 1
ATOM 649 C C . MET A 1 84 ? -24.579 48.227 -6.697 1.00 55.16 84 MET A C 1
ATOM 651 O O . MET A 1 84 ? -23.642 47.475 -6.428 1.00 55.16 84 MET A O 1
ATOM 655 N N . SER A 1 85 ? -25.278 48.870 -5.760 1.00 67.12 85 SER A N 1
ATOM 656 C CA . SER A 1 85 ? -25.207 48.550 -4.335 1.00 67.12 85 SER A CA 1
ATOM 657 C C . SER A 1 85 ? -25.393 47.045 -4.140 1.00 67.12 85 SER A C 1
ATOM 659 O O . SER A 1 85 ? -26.364 46.453 -4.613 1.00 67.12 85 SER A O 1
ATOM 661 N N . ARG A 1 86 ? -24.424 46.420 -3.468 1.00 62.75 86 ARG A N 1
ATOM 662 C CA . ARG A 1 86 ? -24.390 44.981 -3.195 1.00 62.75 86 ARG A CA 1
ATOM 663 C C . ARG A 1 86 ? -25.650 44.581 -2.407 1.00 62.75 86 ARG A C 1
ATOM 665 O O . ARG A 1 86 ? -25.892 45.187 -1.363 1.00 62.75 86 ARG A O 1
ATOM 672 N N . PRO A 1 87 ? -26.443 43.589 -2.851 1.00 70.81 87 PRO A N 1
ATOM 673 C CA . PRO A 1 87 ? -27.589 43.125 -2.075 1.00 70.81 87 PRO A CA 1
ATOM 674 C C . PRO A 1 87 ? -27.122 42.556 -0.719 1.00 70.81 87 PRO A C 1
ATOM 676 O O . PRO A 1 87 ? -26.041 41.953 -0.656 1.00 70.81 87 PRO A O 1
ATOM 679 N N . PRO A 1 88 ? -27.890 42.755 0.370 1.00 76.06 88 PRO A N 1
ATOM 680 C CA . PRO A 1 88 ? -27.538 42.230 1.684 1.00 76.06 88 PRO A CA 1
ATOM 681 C C . PRO A 1 88 ? -27.542 40.689 1.683 1.00 76.06 88 PRO A C 1
ATOM 683 O O . PRO A 1 88 ? -28.305 40.075 0.932 1.00 76.06 88 PRO A O 1
ATOM 686 N N . PRO A 1 89 ? -26.690 40.046 2.503 1.00 77.94 89 PRO A N 1
ATOM 687 C CA . PRO A 1 89 ? -26.659 38.592 2.616 1.00 77.94 89 PRO A CA 1
ATOM 688 C C . PRO A 1 89 ? -27.977 38.056 3.208 1.00 77.94 89 PRO A C 1
ATOM 690 O O . PRO A 1 89 ? -28.575 38.725 4.055 1.00 77.94 89 PRO A O 1
ATOM 693 N N . PRO A 1 90 ? -28.436 36.857 2.800 1.00 78.56 90 PRO A N 1
ATOM 694 C CA . PRO A 1 90 ? -29.606 36.228 3.406 1.00 78.56 90 PRO A CA 1
ATOM 695 C C . PRO A 1 90 ? -29.359 35.937 4.900 1.00 78.56 90 PRO A C 1
ATOM 697 O O . PRO A 1 90 ? -28.215 35.667 5.283 1.00 78.56 90 PRO A O 1
ATOM 700 N N . PRO A 1 91 ? -30.402 35.979 5.752 1.00 79.25 91 PRO A N 1
ATOM 701 C CA . PRO A 1 91 ? -30.265 35.664 7.169 1.00 79.25 91 PRO A CA 1
ATOM 702 C C . PRO A 1 91 ? -29.819 34.204 7.369 1.00 79.25 91 PRO A C 1
ATOM 704 O O . PRO A 1 91 ? -30.179 33.334 6.568 1.00 79.25 91 PRO A O 1
ATOM 707 N N . PRO A 1 92 ? -29.038 33.917 8.425 1.00 77.44 92 PRO A N 1
ATOM 708 C CA . PRO A 1 92 ? -28.593 32.563 8.724 1.00 77.44 92 PRO A CA 1
ATOM 709 C C . PRO A 1 92 ? -29.792 31.651 9.045 1.00 77.44 92 PRO A C 1
ATOM 711 O O . PRO A 1 92 ? -30.759 32.108 9.659 1.00 7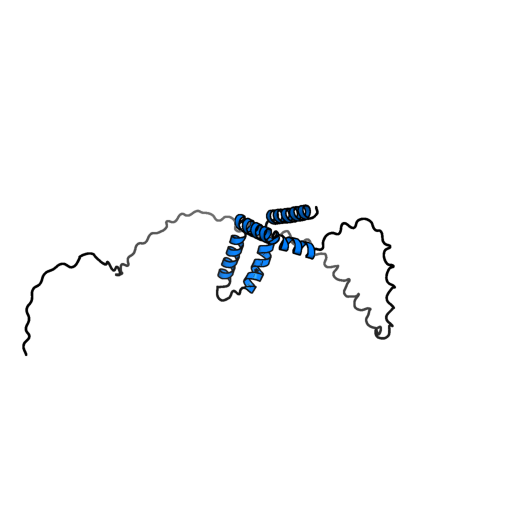7.44 92 PRO A O 1
ATOM 714 N N . PRO A 1 93 ? -29.749 30.365 8.648 1.00 76.94 93 PRO A N 1
ATOM 715 C CA . PRO A 1 93 ? -30.796 29.409 8.992 1.00 76.94 93 PRO A CA 1
ATOM 716 C C . PRO A 1 93 ? -30.899 29.239 10.520 1.00 76.94 93 PRO A C 1
ATOM 718 O O . PRO A 1 93 ? -29.880 29.339 11.212 1.00 76.94 93 PRO A O 1
ATOM 721 N N . PRO A 1 94 ? -32.104 28.981 11.066 1.00 74.88 94 PRO A N 1
ATOM 722 C CA . PRO A 1 94 ? -32.282 28.759 12.497 1.00 74.88 94 PRO A CA 1
ATOM 723 C C . PRO A 1 94 ? -31.457 27.549 12.975 1.00 74.88 94 PRO A C 1
ATOM 725 O O . PRO A 1 94 ? -31.301 26.580 12.224 1.00 74.88 94 PRO A O 1
ATOM 728 N N . PRO A 1 95 ? -30.924 27.579 14.212 1.00 68.88 95 PRO A N 1
ATOM 729 C CA . PRO A 1 95 ? -30.163 26.466 14.765 1.00 68.88 95 PRO A CA 1
ATOM 730 C C . PRO A 1 95 ? -31.057 25.221 14.895 1.00 68.88 95 PRO A C 1
ATOM 732 O O . PRO A 1 95 ? -32.214 25.346 15.306 1.00 68.88 95 PRO A O 1
ATOM 735 N N . PRO A 1 96 ? -30.549 24.020 14.565 1.00 62.78 96 PRO A N 1
ATOM 736 C CA . PRO A 1 96 ? -31.314 22.792 14.707 1.00 62.78 96 PRO A CA 1
ATOM 737 C C . PRO A 1 96 ? -31.609 22.552 16.189 1.00 62.78 96 PRO A C 1
ATOM 739 O O . PRO A 1 96 ? -30.708 22.545 17.029 1.00 62.78 96 PRO A O 1
ATOM 742 N N . THR A 1 97 ? -32.887 22.378 16.504 1.00 53.06 97 THR A N 1
ATOM 743 C CA . THR A 1 97 ? -33.370 22.008 17.830 1.00 53.06 97 THR A CA 1
ATOM 744 C C . THR A 1 97 ? -32.791 20.658 18.252 1.00 53.06 97 THR A C 1
ATOM 746 O O . THR A 1 97 ? -32.795 19.675 17.513 1.00 53.06 97 THR A O 1
ATOM 749 N N . THR A 1 98 ? -32.252 20.647 19.464 1.00 54.44 98 THR A N 1
ATOM 750 C CA . THR A 1 98 ? -31.550 19.550 20.124 1.00 54.44 98 THR A CA 1
ATOM 751 C C . THR A 1 98 ? -32.441 18.313 20.284 1.00 54.44 98 THR A C 1
ATOM 753 O O . THR A 1 98 ? -33.368 18.335 21.089 1.00 54.44 98 THR A O 1
ATOM 756 N N . ASN A 1 99 ? -32.113 17.212 19.602 1.00 53.22 99 ASN A N 1
ATOM 757 C CA . ASN A 1 99 ? -32.504 15.863 20.023 1.00 53.22 99 ASN A CA 1
ATOM 758 C C . ASN A 1 99 ? -31.275 15.157 20.616 1.00 53.22 99 ASN A C 1
ATOM 760 O O . ASN A 1 99 ? -30.252 15.000 19.953 1.00 53.22 99 ASN A O 1
ATOM 764 N N . LYS A 1 100 ? -31.373 14.781 21.896 1.00 47.16 100 LYS A N 1
ATOM 765 C CA . LYS A 1 100 ? -30.373 14.053 22.695 1.00 47.16 100 LYS A CA 1
ATOM 766 C C . LYS A 1 100 ? -30.521 12.533 22.510 1.00 47.16 100 LYS A C 1
ATOM 768 O O . LYS A 1 100 ? -30.608 11.811 23.494 1.00 47.16 100 LYS A O 1
ATOM 773 N N . ASP A 1 101 ? -30.512 12.038 21.278 1.00 45.66 101 ASP A N 1
ATOM 774 C CA . ASP A 1 101 ? -30.555 10.594 21.025 1.00 45.66 101 ASP A CA 1
ATOM 775 C C . ASP A 1 101 ? -29.232 10.132 20.416 1.00 45.66 101 ASP A C 1
ATOM 777 O O . ASP A 1 101 ? -28.940 10.396 19.254 1.00 45.66 101 ASP A O 1
ATOM 781 N N . GLN A 1 102 ? -28.405 9.505 21.263 1.00 48.22 102 GLN A N 1
ATOM 782 C CA . GLN A 1 102 ? -27.242 8.670 20.933 1.00 48.22 102 GLN A CA 1
ATOM 783 C C . GLN A 1 102 ? -26.597 8.952 19.572 1.00 48.22 102 GLN A C 1
ATOM 785 O O . GLN A 1 102 ? -26.600 8.124 18.658 1.00 48.22 102 GLN A O 1
ATOM 790 N N . GLN A 1 103 ? -25.932 10.099 19.462 1.00 45.50 103 GLN A N 1
ATOM 791 C CA . GLN A 1 103 ? -24.903 10.248 18.452 1.00 45.50 103 GLN A CA 1
ATOM 792 C C . GLN A 1 103 ? -23.838 9.200 18.790 1.00 45.50 103 GLN A C 1
ATOM 794 O O . GLN A 1 103 ? -23.062 9.380 19.727 1.00 45.50 103 GLN A O 1
ATOM 799 N N . ARG A 1 104 ? -23.824 8.071 18.070 1.00 54.72 104 ARG A N 1
ATOM 800 C CA . ARG A 1 104 ? -22.643 7.214 17.932 1.00 54.72 104 ARG A CA 1
ATOM 801 C C . ARG A 1 104 ? -21.524 8.156 17.503 1.00 54.72 104 ARG A C 1
ATOM 803 O O . ARG A 1 104 ? -21.420 8.480 16.322 1.00 54.72 104 ARG A O 1
ATOM 810 N N . GLN A 1 105 ? -20.786 8.707 18.465 1.00 56.56 105 GLN A N 1
ATOM 811 C CA . GLN A 1 105 ? -19.681 9.609 18.198 1.00 56.56 105 GLN A CA 1
ATOM 812 C C . GLN A 1 105 ? -18.650 8.756 17.481 1.00 56.56 105 GLN A C 1
ATOM 814 O O . GLN A 1 105 ? -17.893 8.015 18.100 1.00 56.56 105 GLN A O 1
ATOM 819 N N . ASN A 1 106 ? -18.700 8.785 16.149 1.00 65.12 106 ASN A N 1
ATOM 820 C CA . ASN A 1 106 ? -17.651 8.222 15.330 1.00 65.12 106 ASN A CA 1
ATOM 821 C C . ASN A 1 106 ? -16.384 8.971 15.749 1.00 65.12 106 ASN A C 1
ATOM 823 O O . ASN A 1 106 ? -16.348 10.197 15.591 1.00 65.12 106 ASN A O 1
ATOM 827 N N . PRO A 1 107 ? -15.399 8.283 16.351 1.00 72.00 107 PRO A N 1
ATOM 828 C CA . PRO A 1 107 ? -14.207 8.948 16.838 1.00 72.00 107 PRO A CA 1
ATOM 829 C C . PRO A 1 107 ? -13.547 9.679 15.673 1.00 72.00 107 PRO A C 1
ATOM 831 O O . PRO A 1 107 ? -13.556 9.205 14.531 1.00 72.00 107 PRO A O 1
ATOM 834 N N . SER A 1 108 ? -13.003 10.862 15.947 1.00 86.94 108 SER A N 1
ATOM 835 C CA . SER A 1 108 ? -12.343 11.641 14.902 1.00 86.94 108 SER A CA 1
ATOM 836 C C . SER A 1 108 ? -11.173 10.840 14.307 1.00 86.94 108 SER A C 1
ATOM 838 O O . SER A 1 108 ? -10.527 10.051 14.999 1.00 86.94 108 SER A O 1
ATOM 840 N N . LEU A 1 109 ? -10.851 11.047 13.024 1.00 87.38 109 LEU A N 1
ATOM 841 C CA . LEU A 1 109 ? -9.711 10.361 12.390 1.00 87.38 109 LEU A CA 1
ATOM 842 C C . LEU A 1 109 ? -8.390 10.604 13.135 1.00 87.38 109 LEU A C 1
ATOM 844 O O . LEU A 1 109 ? -7.528 9.728 13.169 1.00 87.38 109 LEU A O 1
ATOM 848 N N . GLN A 1 110 ? -8.238 11.783 13.742 1.00 89.06 110 GLN A N 1
ATOM 849 C CA . GLN A 1 110 ? -7.081 12.122 14.566 1.00 89.06 110 GLN A CA 1
ATOM 850 C C . GLN A 1 110 ? -7.034 11.265 15.831 1.00 89.06 110 GLN A C 1
ATOM 852 O O . GLN A 1 110 ? -5.998 10.684 16.137 1.00 89.06 110 GLN A O 1
ATOM 857 N N . GLU A 1 111 ? -8.160 11.121 16.523 1.00 88.06 111 GLU A N 1
ATOM 858 C CA . GLU A 1 111 ? -8.260 10.311 17.735 1.00 88.06 111 GLU A CA 1
ATOM 859 C C . GLU A 1 111 ? -8.016 8.822 17.458 1.00 88.06 111 GLU A C 1
ATOM 861 O O . GLU A 1 111 ? -7.268 8.170 18.186 1.00 88.06 111 GLU A O 1
ATOM 866 N N . ILE A 1 112 ? -8.547 8.302 16.347 1.00 90.69 112 ILE A N 1
ATOM 867 C CA . ILE A 1 112 ? -8.231 6.952 15.857 1.00 90.69 112 ILE A CA 1
ATOM 868 C C . ILE A 1 112 ? -6.720 6.804 15.617 1.00 90.69 112 ILE A C 1
ATOM 870 O O . ILE A 1 112 ? -6.124 5.806 16.020 1.00 90.69 112 ILE A O 1
ATOM 874 N N . ASN A 1 113 ? -6.079 7.793 14.981 1.00 91.38 113 ASN A N 1
ATOM 875 C CA . ASN A 1 113 ? -4.641 7.753 14.712 1.00 91.38 113 ASN A CA 1
ATOM 876 C C . ASN A 1 113 ? -3.815 7.736 16.003 1.00 91.38 113 ASN A C 1
ATOM 878 O O . ASN A 1 113 ? -2.869 6.959 16.103 1.00 91.38 113 ASN A O 1
ATOM 882 N N . ILE A 1 114 ? -4.196 8.553 16.988 1.00 92.50 114 ILE A N 1
ATOM 883 C CA . ILE A 1 114 ? -3.542 8.606 18.299 1.00 92.50 114 ILE A CA 1
ATOM 884 C C . ILE A 1 114 ? -3.654 7.247 18.998 1.00 92.50 114 ILE A C 1
ATOM 886 O O . ILE A 1 114 ? -2.632 6.708 19.415 1.00 92.50 114 ILE A O 1
ATOM 890 N N . LYS A 1 115 ? -4.851 6.646 19.047 1.00 90.62 115 LYS A N 1
ATOM 891 C CA . LYS A 1 115 ? -5.068 5.315 19.647 1.00 90.62 115 LYS A CA 1
ATOM 892 C C . LYS A 1 115 ? -4.229 4.227 18.968 1.00 90.62 115 LYS A C 1
ATOM 894 O O . LYS A 1 115 ? -3.619 3.403 19.647 1.00 90.62 115 LYS A O 1
ATOM 899 N N . LEU A 1 116 ? -4.139 4.246 17.637 1.00 92.06 116 LEU A N 1
ATOM 900 C CA . LEU A 1 116 ? -3.309 3.304 16.873 1.00 92.06 116 LEU A CA 1
ATOM 901 C C . LEU A 1 116 ? -1.804 3.488 17.126 1.00 92.06 116 LEU A C 1
ATOM 903 O O . LEU A 1 116 ? -1.064 2.510 17.096 1.00 92.06 116 LEU A O 1
ATOM 907 N N . ILE A 1 117 ? -1.336 4.718 17.363 1.00 94.38 117 ILE A N 1
ATOM 908 C CA . ILE A 1 117 ? 0.069 4.988 17.715 1.00 94.38 117 ILE A CA 1
ATOM 909 C C . ILE A 1 117 ? 0.358 4.539 19.148 1.00 94.38 117 ILE A C 1
ATOM 911 O O . ILE A 1 117 ? 1.324 3.824 19.383 1.00 94.38 117 ILE A O 1
ATOM 915 N N . GLN A 1 118 ? -0.469 4.950 20.111 1.00 92.12 118 GLN A N 1
ATOM 916 C CA 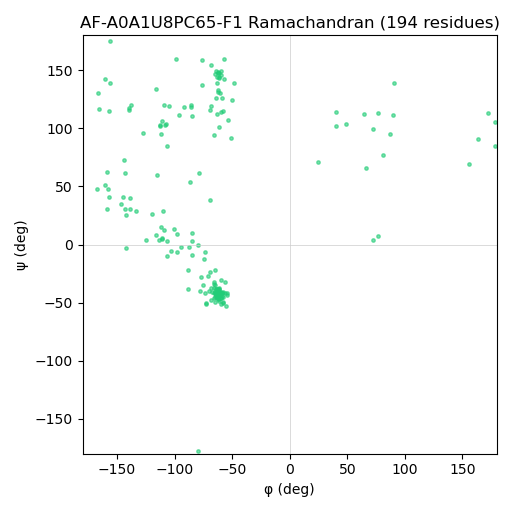. GLN A 1 118 ? -0.233 4.692 21.535 1.00 92.12 118 GLN A CA 1
ATOM 917 C C . GLN A 1 118 ? -0.287 3.200 21.879 1.00 92.12 118 GLN A C 1
ATOM 919 O O . GLN A 1 118 ? 0.475 2.737 22.720 1.00 92.12 118 GLN A O 1
ATOM 924 N N . SER A 1 119 ? -1.149 2.443 21.200 1.00 91.88 119 SER A N 1
ATOM 925 C CA . SER A 1 119 ? -1.213 0.981 21.322 1.00 91.88 119 SER A CA 1
ATOM 926 C C . SER A 1 119 ? -0.066 0.244 20.616 1.00 91.88 119 SER A C 1
ATOM 928 O O . SER A 1 119 ? 0.087 -0.962 20.804 1.00 91.88 119 SER A O 1
ATOM 930 N N . GLY A 1 120 ? 0.715 0.931 19.772 1.00 93.69 120 GLY A N 1
ATOM 931 C CA . GLY A 1 120 ? 1.727 0.323 18.902 1.00 93.69 120 GLY A CA 1
ATOM 932 C C . GLY A 1 120 ? 1.153 -0.466 17.717 1.00 93.69 120 GLY A C 1
ATOM 933 O O . GLY A 1 120 ? 1.909 -1.061 16.946 1.00 93.69 120 GLY A O 1
ATOM 934 N 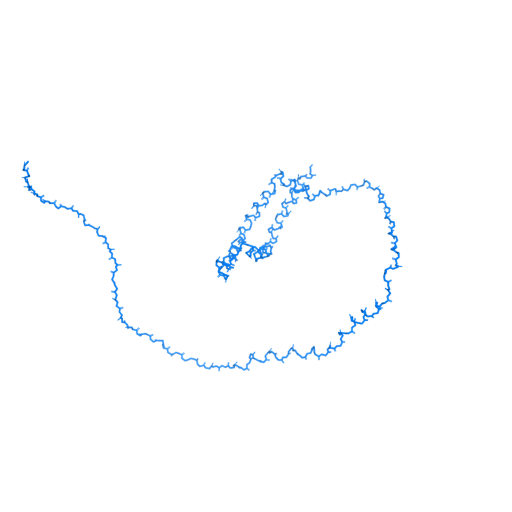N . GLU A 1 121 ? -0.169 -0.472 17.526 1.00 94.00 121 GLU A N 1
ATOM 935 C CA . GLU A 1 121 ? -0.815 -1.205 16.434 1.00 94.00 121 GLU A CA 1
ATOM 936 C C . GLU A 1 121 ? -0.432 -0.627 15.064 1.00 94.00 121 GLU A C 1
ATOM 938 O O . GLU A 1 121 ? -0.263 -1.362 14.093 1.00 94.00 121 GLU A O 1
ATOM 943 N N . LYS A 1 122 ? -0.191 0.687 14.979 1.00 93.38 122 LYS A N 1
ATOM 944 C CA . LYS A 1 122 ? 0.315 1.334 13.760 1.00 93.38 122 LYS A CA 1
ATOM 945 C C . LYS A 1 122 ? 1.651 0.747 13.307 1.00 93.38 122 LYS A C 1
ATOM 947 O O . LYS A 1 122 ? 1.863 0.570 12.107 1.00 93.38 122 LYS A O 1
ATOM 952 N N . GLU A 1 123 ? 2.556 0.460 14.234 1.00 96.38 123 GLU A N 1
ATOM 953 C CA . GLU A 1 123 ? 3.864 -0.122 13.935 1.00 96.38 123 GLU A CA 1
ATOM 954 C C . GLU A 1 123 ? 3.727 -1.579 13.486 1.00 96.38 123 GLU A C 1
ATOM 956 O O . GLU A 1 123 ? 4.341 -1.954 12.488 1.00 96.38 123 GLU A O 1
ATOM 961 N N . ARG A 1 124 ? 2.838 -2.357 14.117 1.00 96.31 124 ARG A N 1
ATOM 962 C CA . ARG A 1 124 ? 2.507 -3.721 13.668 1.00 96.31 124 ARG A CA 1
ATOM 963 C C . ARG A 1 124 ? 1.897 -3.741 12.267 1.00 96.31 124 ARG A C 1
ATOM 965 O O . ARG A 1 124 ? 2.294 -4.554 11.440 1.00 96.31 124 ARG A O 1
ATOM 972 N N . LEU A 1 125 ? 0.989 -2.811 11.965 1.00 96.38 125 LEU A N 1
ATOM 973 C CA . LEU A 1 125 ? 0.390 -2.668 10.633 1.00 96.38 125 LEU A CA 1
ATOM 974 C C . LEU A 1 125 ? 1.425 -2.283 9.570 1.00 96.38 125 LEU A C 1
ATOM 976 O O . LEU A 1 125 ? 1.358 -2.768 8.441 1.00 96.38 125 LEU A O 1
ATOM 980 N N . LYS A 1 126 ? 2.391 -1.419 9.910 1.00 95.81 126 LYS A N 1
ATOM 981 C CA . LYS A 1 126 ? 3.505 -1.092 9.007 1.00 95.81 126 LYS A CA 1
ATOM 982 C C . LYS A 1 126 ? 4.367 -2.316 8.724 1.00 95.81 126 LYS A C 1
ATOM 984 O O . LYS A 1 126 ? 4.793 -2.474 7.584 1.00 95.81 126 LYS A O 1
ATOM 989 N N . GLU A 1 127 ? 4.635 -3.140 9.731 1.00 97.06 127 GLU A N 1
ATOM 990 C CA . GLU A 1 127 ? 5.444 -4.344 9.551 1.00 97.06 127 GLU A CA 1
ATOM 991 C C . GLU A 1 127 ? 4.723 -5.386 8.700 1.00 97.06 127 GLU A C 1
ATOM 993 O O . GLU A 1 127 ? 5.262 -5.803 7.680 1.00 97.06 127 GLU A O 1
ATOM 998 N N . LEU A 1 128 ? 3.451 -5.662 9.003 1.00 96.44 128 LEU A N 1
ATOM 999 C CA . LEU A 1 128 ? 2.604 -6.528 8.182 1.00 96.44 128 LEU A CA 1
ATOM 1000 C C . LEU A 1 128 ? 2.565 -6.063 6.718 1.00 96.44 128 LEU A C 1
ATOM 1002 O O . LEU A 1 128 ? 2.676 -6.866 5.796 1.00 96.44 128 LEU A O 1
ATOM 1006 N N . LEU A 1 129 ? 2.440 -4.752 6.480 1.00 96.56 129 LEU A N 1
ATOM 1007 C CA . LEU A 1 129 ? 2.491 -4.210 5.124 1.00 96.56 129 LEU A CA 1
ATOM 1008 C C . LEU A 1 129 ? 3.841 -4.498 4.449 1.00 96.56 129 LEU A C 1
ATOM 1010 O O . LEU A 1 129 ? 3.855 -4.861 3.276 1.00 96.56 129 LEU A O 1
ATOM 1014 N N . ARG A 1 130 ? 4.970 -4.342 5.152 1.00 95.62 130 ARG A N 1
ATOM 1015 C CA . ARG A 1 130 ? 6.296 -4.650 4.589 1.00 95.62 130 ARG A CA 1
ATOM 1016 C C . ARG A 1 130 ? 6.432 -6.124 4.238 1.00 95.62 130 ARG A C 1
ATOM 1018 O O . ARG A 1 130 ? 6.874 -6.414 3.130 1.00 95.62 130 ARG A O 1
ATOM 1025 N N . GLU A 1 131 ? 6.026 -7.019 5.134 1.00 97.25 131 GLU A N 1
ATOM 1026 C CA . GLU A 1 131 ? 6.048 -8.469 4.915 1.00 97.25 131 GLU A CA 1
ATOM 1027 C C . GLU A 1 131 ? 5.219 -8.844 3.685 1.00 97.25 131 GLU A C 1
ATOM 1029 O O . GLU A 1 131 ? 5.734 -9.462 2.757 1.00 97.25 131 GLU A O 1
ATOM 1034 N N . ARG A 1 132 ? 3.971 -8.366 3.594 1.00 96.75 132 ARG A N 1
ATOM 1035 C CA . ARG A 1 132 ? 3.099 -8.654 2.445 1.00 96.75 132 ARG A CA 1
ATOM 1036 C C . ARG A 1 132 ? 3.620 -8.087 1.130 1.00 96.75 132 ARG A C 1
ATOM 1038 O O . ARG A 1 132 ? 3.500 -8.743 0.099 1.00 96.75 132 ARG A O 1
ATOM 1045 N N . LEU A 1 133 ? 4.200 -6.884 1.145 1.00 95.62 133 LEU A N 1
ATOM 1046 C CA . LEU A 1 133 ? 4.811 -6.282 -0.046 1.00 95.62 133 LEU A CA 1
ATOM 1047 C C . LEU A 1 133 ? 6.110 -6.983 -0.469 1.00 95.62 133 LEU A C 1
ATOM 1049 O O . LEU A 1 133 ? 6.473 -6.939 -1.647 1.00 95.62 133 LEU A O 1
ATOM 1053 N N . LEU A 1 134 ? 6.821 -7.606 0.471 1.00 96.06 134 LEU A N 1
ATOM 1054 C CA . LEU A 1 134 ? 7.965 -8.462 0.179 1.00 96.06 134 LEU A CA 1
ATOM 1055 C C . LEU A 1 134 ? 7.496 -9.787 -0.439 1.00 96.06 134 LEU A C 1
ATOM 1057 O O . LEU A 1 134 ? 7.956 -10.145 -1.519 1.00 96.06 134 LEU A O 1
ATOM 1061 N N . GLU A 1 135 ? 6.544 -10.470 0.200 1.00 95.25 135 GLU A N 1
ATOM 1062 C CA . GLU A 1 135 ? 6.016 -11.772 -0.233 1.00 95.25 135 GLU A CA 1
ATOM 1063 C C . GLU A 1 135 ? 5.388 -11.727 -1.629 1.00 95.25 135 GLU A C 1
ATOM 1065 O O . GLU A 1 135 ? 5.598 -12.636 -2.430 1.00 95.25 135 GLU A O 1
ATOM 1070 N N . CYS A 1 136 ? 4.645 -10.665 -1.957 1.00 94.44 136 CYS A N 1
ATOM 1071 C CA . CYS A 1 136 ? 4.050 -10.517 -3.287 1.00 94.44 136 CYS A CA 1
ATOM 1072 C C . CYS A 1 136 ? 5.042 -10.019 -4.354 1.00 94.44 136 CYS A C 1
ATOM 1074 O O . CYS A 1 136 ? 4.661 -9.853 -5.512 1.00 94.44 136 CYS A O 1
ATOM 1076 N N . GLY A 1 137 ? 6.303 -9.762 -3.983 1.00 95.69 137 GLY A N 1
ATOM 1077 C CA . GLY A 1 137 ? 7.358 -9.312 -4.893 1.00 95.69 137 GLY A CA 1
ATOM 1078 C C . GLY A 1 137 ? 7.273 -7.836 -5.296 1.00 95.69 137 GLY A C 1
ATOM 1079 O O . GLY A 1 137 ? 8.058 -7.386 -6.134 1.00 95.69 137 GLY A O 1
ATOM 1080 N N . TRP A 1 138 ? 6.372 -7.049 -4.694 1.00 96.31 138 TRP A N 1
ATOM 1081 C CA . TRP A 1 138 ? 6.196 -5.627 -5.017 1.00 96.31 138 TRP A CA 1
ATOM 1082 C C . TRP A 1 138 ? 7.485 -4.827 -4.804 1.00 96.31 138 TRP A C 1
ATOM 1084 O O . TRP A 1 138 ? 7.859 -3.998 -5.634 1.00 96.31 138 TRP A O 1
ATOM 1094 N N . ILE A 1 139 ? 8.214 -5.101 -3.716 1.00 95.00 139 ILE A N 1
ATOM 1095 C CA . ILE A 1 139 ? 9.486 -4.421 -3.425 1.00 95.00 139 ILE A CA 1
ATOM 1096 C C . ILE A 1 139 ? 10.499 -4.649 -4.558 1.00 95.00 139 ILE A C 1
ATOM 1098 O O . ILE A 1 139 ? 11.206 -3.720 -4.964 1.00 95.00 139 ILE A O 1
ATOM 1102 N N . ASP A 1 140 ? 10.572 -5.869 -5.084 1.00 96.19 140 ASP A N 1
ATOM 1103 C CA . ASP A 1 140 ? 11.520 -6.217 -6.139 1.00 96.19 140 ASP A CA 1
ATOM 1104 C C . ASP A 1 1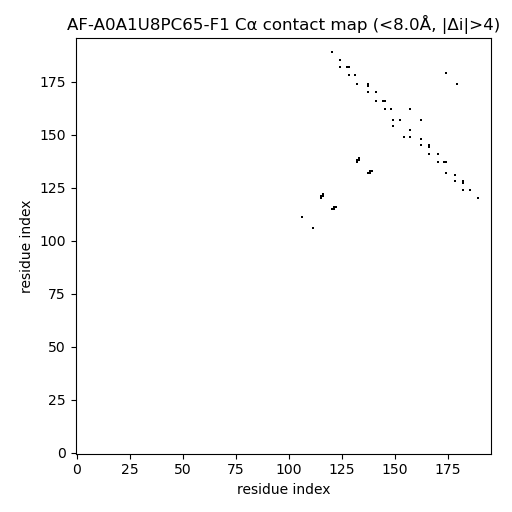40 ? 11.104 -5.666 -7.499 1.00 96.19 140 ASP A C 1
ATOM 1106 O O . ASP A 1 140 ? 11.969 -5.200 -8.249 1.00 96.19 140 ASP A O 1
ATOM 1110 N N . GLU A 1 141 ? 9.800 -5.611 -7.777 1.00 95.56 141 GLU A N 1
ATOM 1111 C CA . GLU A 1 141 ? 9.248 -4.908 -8.933 1.00 95.56 141 GLU A CA 1
ATOM 1112 C C . GLU A 1 141 ? 9.646 -3.425 -8.907 1.00 95.56 141 GLU A C 1
ATOM 1114 O O . GLU A 1 141 ? 10.207 -2.912 -9.880 1.00 95.56 141 GLU A O 1
ATOM 1119 N N . MET A 1 142 ? 9.455 -2.737 -7.775 1.00 95.81 142 MET A N 1
ATOM 1120 C CA . MET A 1 142 ? 9.812 -1.319 -7.651 1.00 95.81 142 MET A CA 1
ATOM 1121 C C . MET A 1 142 ? 11.314 -1.097 -7.839 1.00 95.81 142 MET A C 1
ATOM 1123 O O . MET A 1 142 ? 11.721 -0.214 -8.598 1.00 95.81 142 MET A O 1
ATOM 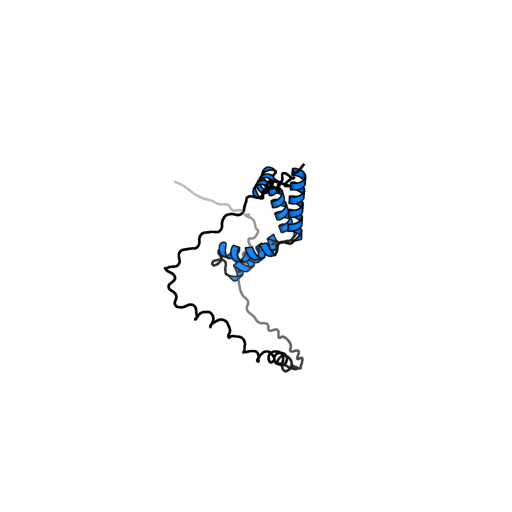1127 N N . LYS A 1 143 ? 12.161 -1.943 -7.240 1.00 95.19 143 LYS A N 1
ATOM 1128 C CA . LYS A 1 143 ? 13.615 -1.894 -7.463 1.00 95.19 143 LYS A CA 1
ATOM 1129 C C . LYS A 1 143 ? 13.979 -2.159 -8.929 1.00 95.19 143 LYS A C 1
ATOM 1131 O O . LYS A 1 143 ? 14.914 -1.545 -9.449 1.00 95.19 143 LYS A O 1
ATOM 1136 N N . ALA A 1 144 ? 13.283 -3.070 -9.609 1.00 96.00 144 ALA A N 1
ATOM 1137 C CA . ALA A 1 144 ? 13.512 -3.356 -11.022 1.00 96.00 144 ALA A CA 1
ATOM 1138 C C . ALA A 1 144 ? 13.163 -2.150 -11.905 1.00 96.00 144 ALA A C 1
ATOM 1140 O O . ALA A 1 144 ? 13.957 -1.808 -12.788 1.00 96.00 144 ALA A O 1
ATOM 1141 N N . LEU A 1 145 ? 12.053 -1.464 -11.613 1.00 94.56 145 LEU A N 1
ATOM 1142 C CA . LEU A 1 145 ? 11.676 -0.208 -12.263 1.00 94.56 145 LEU A CA 1
ATOM 1143 C C . LEU A 1 145 ? 12.727 0.881 -12.028 1.00 94.56 145 LEU A C 1
ATOM 1145 O O . LEU A 1 145 ? 13.139 1.523 -12.997 1.00 94.56 145 LEU A O 1
ATOM 1149 N N . CYS A 1 146 ? 13.242 1.027 -10.798 1.00 94.12 146 CYS A N 1
ATOM 1150 C CA . CYS A 1 146 ? 14.340 1.957 -10.523 1.00 94.12 146 CYS A CA 1
ATOM 1151 C C . CYS A 1 146 ? 15.542 1.680 -11.425 1.00 94.12 146 CYS A C 1
ATOM 1153 O O . CYS A 1 146 ? 16.033 2.565 -12.124 1.00 94.12 146 CYS A O 1
ATOM 1155 N N . ARG A 1 147 ? 16.009 0.425 -11.441 1.00 94.94 147 ARG A N 1
ATOM 1156 C CA . ARG A 1 147 ? 17.187 0.031 -12.221 1.00 94.94 147 ARG A CA 1
ATOM 1157 C C . ARG A 1 147 ? 16.968 0.234 -13.720 1.00 94.94 147 ARG A C 1
ATOM 1159 O O . ARG A 1 147 ? 17.885 0.669 -14.412 1.00 94.94 147 ARG A O 1
ATOM 1166 N N . ALA A 1 148 ? 15.778 -0.077 -14.233 1.00 93.50 148 ALA A N 1
ATOM 1167 C CA . ALA A 1 148 ? 15.439 0.123 -15.639 1.00 93.50 148 ALA A CA 1
ATOM 1168 C C . ALA A 1 148 ? 15.455 1.606 -16.023 1.00 93.50 148 ALA A C 1
ATOM 1170 O O . ALA A 1 148 ? 16.025 1.967 -17.054 1.00 93.50 148 ALA A O 1
ATOM 1171 N N . PHE A 1 149 ? 14.898 2.462 -15.167 1.00 92.69 149 PHE A N 1
ATOM 1172 C CA . PHE A 1 149 ? 14.901 3.902 -15.369 1.00 92.69 149 PHE A CA 1
ATOM 1173 C C . PHE A 1 149 ? 16.325 4.473 -15.382 1.00 92.69 149 PHE A C 1
ATOM 1175 O O . PHE A 1 149 ? 16.703 5.168 -16.328 1.00 92.69 149 PHE A O 1
ATOM 1182 N N . THR A 1 150 ? 17.159 4.085 -14.409 1.00 92.50 150 THR A N 1
ATOM 1183 C CA . THR A 1 150 ? 18.554 4.540 -14.337 1.00 92.50 150 THR A CA 1
ATOM 1184 C C . THR A 1 150 ? 19.381 4.093 -15.540 1.00 92.50 150 THR A C 1
ATOM 1186 O O . THR A 1 150 ? 20.188 4.869 -16.050 1.00 92.50 150 THR A O 1
ATOM 1189 N N . ARG A 1 151 ? 19.163 2.871 -16.046 1.00 92.94 151 ARG A N 1
ATOM 1190 C CA . ARG A 1 151 ? 19.825 2.390 -17.271 1.00 92.94 151 ARG A CA 1
ATOM 1191 C C . ARG A 1 151 ? 19.397 3.168 -18.513 1.00 92.94 151 ARG A C 1
ATOM 1193 O O . ARG A 1 151 ? 20.231 3.420 -19.371 1.00 92.94 151 ARG A O 1
ATOM 1200 N N . LYS A 1 152 ? 18.119 3.549 -18.609 1.00 92.12 152 LYS A N 1
ATOM 1201 C CA . LYS A 1 152 ? 17.576 4.261 -19.773 1.00 92.12 152 LYS A CA 1
ATOM 1202 C C . LYS A 1 152 ? 18.031 5.721 -19.841 1.00 92.12 152 LYS A C 1
ATOM 1204 O O . LYS A 1 152 ? 18.339 6.201 -20.924 1.00 92.12 152 LYS A O 1
ATOM 1209 N N . LYS A 1 153 ? 18.049 6.427 -18.706 1.00 90.19 153 LYS A N 1
ATOM 1210 C CA . LYS A 1 153 ? 18.401 7.859 -18.639 1.00 90.19 153 LYS A CA 1
ATOM 1211 C C . LYS A 1 153 ? 19.910 8.100 -18.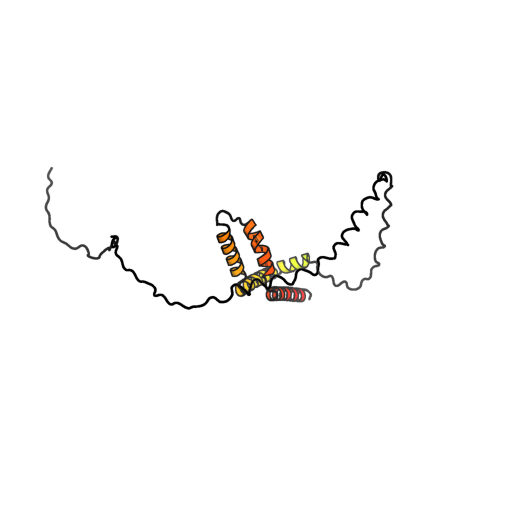452 1.00 90.19 153 LYS A C 1
ATOM 1213 O O . LYS A 1 153 ? 20.421 9.160 -18.809 1.00 90.19 153 LYS A O 1
ATOM 1218 N N . GLY A 1 154 ? 20.632 7.101 -17.944 1.00 89.12 154 GLY A N 1
ATOM 1219 C CA . GLY A 1 154 ? 22.052 7.186 -17.607 1.00 89.12 154 GLY A CA 1
ATOM 1220 C C . GLY A 1 154 ? 22.260 7.637 -16.161 1.00 89.12 154 GLY A C 1
ATOM 1221 O O . GLY A 1 154 ? 21.563 8.517 -15.660 1.00 89.12 154 GLY A O 1
ATOM 1222 N N . ARG A 1 155 ? 23.228 7.025 -15.469 1.00 84.50 155 ARG A N 1
ATOM 1223 C CA . ARG A 1 155 ? 23.410 7.157 -14.010 1.00 84.50 155 ARG A CA 1
ATOM 1224 C C . ARG A 1 155 ? 23.663 8.592 -13.531 1.00 84.50 155 ARG A C 1
ATOM 1226 O O . ARG A 1 155 ? 23.276 8.943 -12.427 1.00 84.50 155 ARG A O 1
ATOM 1233 N N . ASN A 1 156 ? 24.284 9.403 -14.369 1.00 87.69 156 ASN A N 1
ATOM 1234 C CA . ASN A 1 156 ? 24.654 10.796 -14.137 1.00 87.69 156 ASN A CA 1
ATOM 1235 C C . ASN A 1 156 ? 23.520 11.796 -14.439 1.00 87.69 156 ASN A C 1
ATOM 1237 O O . ASN A 1 156 ? 23.644 12.961 -14.084 1.00 87.69 156 ASN A O 1
ATOM 1241 N N . ASN A 1 157 ? 22.408 11.351 -15.035 1.00 87.88 157 ASN A N 1
ATOM 1242 C CA . ASN A 1 157 ? 21.272 12.208 -15.404 1.00 87.88 157 ASN A CA 1
ATOM 1243 C C . ASN A 1 157 ? 20.014 11.948 -14.555 1.00 87.88 157 ASN A C 1
ATOM 1245 O O . ASN A 1 157 ? 18.939 12.462 -14.868 1.00 87.88 157 ASN A O 1
ATOM 1249 N N . VAL A 1 158 ? 20.111 11.096 -13.531 1.00 89.69 158 VAL A N 1
ATOM 1250 C CA . VAL A 1 158 ? 18.970 10.648 -12.721 1.00 89.69 158 VAL A CA 1
ATOM 1251 C C . VAL A 1 158 ? 19.064 11.273 -11.341 1.00 89.69 158 VAL A C 1
ATOM 1253 O O . VAL A 1 158 ? 20.026 11.040 -10.613 1.00 89.69 158 VAL A O 1
ATOM 1256 N N . THR A 1 159 ? 18.043 12.040 -10.971 1.00 93.19 159 THR A N 1
ATOM 1257 C CA . THR A 1 159 ? 17.875 12.565 -9.615 1.00 93.19 159 THR A CA 1
ATOM 1258 C C . THR A 1 159 ? 16.894 11.695 -8.832 1.00 93.19 159 THR A C 1
ATOM 1260 O O . THR A 1 159 ? 16.096 10.949 -9.403 1.00 93.19 159 THR A O 1
ATOM 1263 N N . VAL A 1 160 ? 16.946 11.781 -7.501 1.00 92.88 160 VAL A N 1
ATOM 1264 C CA . VAL A 1 160 ? 15.994 11.070 -6.632 1.00 92.88 160 VAL A CA 1
ATOM 1265 C C . VAL A 1 160 ? 14.562 11.537 -6.899 1.00 92.88 160 VAL A C 1
ATOM 1267 O O . VAL A 1 160 ? 13.659 10.712 -6.949 1.00 92.88 160 VAL A O 1
ATOM 1270 N N . ASP A 1 161 ? 14.364 12.836 -7.123 1.00 94.25 161 ASP A N 1
ATOM 1271 C CA . ASP A 1 161 ? 13.043 13.417 -7.383 1.00 94.25 161 ASP A CA 1
ATOM 1272 C C . ASP A 1 161 ? 12.402 12.864 -8.667 1.00 94.25 161 ASP A C 1
ATOM 1274 O O . ASP A 1 161 ? 11.256 12.420 -8.664 1.00 94.25 161 ASP A O 1
ATOM 1278 N N . ASP A 1 162 ? 13.188 12.755 -9.738 1.00 92.56 162 ASP A N 1
ATOM 1279 C CA . ASP A 1 162 ? 12.772 12.160 -11.010 1.00 92.56 162 ASP A CA 1
ATOM 1280 C C . ASP A 1 162 ? 12.390 10.677 -10.845 1.00 92.56 162 ASP A C 1
ATOM 1282 O O . ASP A 1 162 ? 11.377 10.209 -11.370 1.00 92.56 162 ASP A O 1
ATOM 1286 N N . LEU A 1 163 ? 13.143 9.942 -10.021 1.00 93.56 163 LEU A N 1
ATOM 1287 C CA . LEU A 1 163 ? 12.821 8.562 -9.674 1.00 93.56 163 LEU A CA 1
ATOM 1288 C C . LEU A 1 163 ? 11.506 8.460 -8.884 1.00 93.56 163 LEU A C 1
ATOM 1290 O O . LEU A 1 163 ? 10.664 7.613 -9.186 1.00 93.56 163 LEU A O 1
ATOM 1294 N N . VAL A 1 164 ? 11.308 9.332 -7.893 1.00 94.81 164 VAL A N 1
ATOM 1295 C CA . VAL A 1 164 ? 10.076 9.406 -7.096 1.00 94.81 164 VAL A CA 1
ATOM 1296 C C . VAL A 1 164 ? 8.886 9.729 -7.992 1.00 94.81 164 VAL A C 1
ATOM 1298 O O . VAL A 1 164 ? 7.852 9.069 -7.871 1.00 94.81 164 VAL A O 1
ATOM 1301 N N . HIS A 1 165 ? 9.027 10.678 -8.916 1.00 94.44 165 HIS A N 1
ATOM 1302 C CA . HIS A 1 165 ? 7.965 11.078 -9.833 1.00 94.44 165 HIS A CA 1
ATOM 1303 C C . HIS A 1 165 ? 7.504 9.916 -10.722 1.00 94.44 165 HIS A C 1
ATOM 1305 O O . HIS A 1 165 ? 6.305 9.705 -10.908 1.00 94.44 165 HIS A O 1
ATOM 1311 N N . VAL A 1 166 ? 8.448 9.117 -11.221 1.00 91.62 166 VAL A N 1
ATOM 1312 C CA . VAL A 1 166 ? 8.153 7.991 -12.115 1.00 91.62 166 VAL A CA 1
ATOM 1313 C C . VAL A 1 166 ? 7.618 6.776 -11.355 1.00 91.62 166 VAL A C 1
ATOM 1315 O O . VAL A 1 166 ? 6.698 6.103 -11.826 1.00 91.62 166 VAL A O 1
ATOM 1318 N N . ILE A 1 167 ? 8.167 6.481 -10.177 1.00 94.06 167 ILE A N 1
ATOM 1319 C CA . ILE A 1 167 ? 7.870 5.235 -9.460 1.00 94.06 167 ILE A CA 1
ATOM 1320 C C . ILE A 1 167 ? 6.658 5.369 -8.548 1.00 94.06 167 ILE A C 1
ATOM 1322 O O . ILE A 1 167 ? 5.844 4.453 -8.502 1.00 94.06 167 ILE A O 1
ATOM 1326 N N . SER A 1 168 ? 6.469 6.501 -7.868 1.00 94.88 168 SER A N 1
ATOM 1327 C CA . SER A 1 168 ? 5.352 6.698 -6.930 1.00 94.88 168 SER A CA 1
ATOM 1328 C C . SER A 1 168 ? 3.952 6.435 -7.504 1.00 94.88 168 SER A C 1
ATOM 1330 O O . SER A 1 168 ? 3.127 5.871 -6.778 1.00 94.88 168 SER A O 1
ATOM 1332 N N . PRO A 1 169 ? 3.596 6.840 -8.744 1.00 95.44 169 PRO A N 1
ATOM 1333 C CA . PRO A 1 169 ? 2.285 6.504 -9.298 1.00 95.44 169 PRO A CA 1
ATOM 1334 C C . PRO A 1 169 ? 2.148 5.000 -9.553 1.00 95.44 169 PRO A C 1
ATOM 1336 O O . PRO A 1 169 ? 1.118 4.421 -9.211 1.00 95.44 169 PRO A O 1
ATOM 1339 N N . LYS A 1 170 ? 3.198 4.349 -10.074 1.00 94.25 170 LYS A N 1
ATOM 1340 C CA . LYS A 1 170 ? 3.203 2.901 -10.311 1.00 94.25 170 LYS A CA 1
ATOM 1341 C C . LYS A 1 170 ? 3.120 2.122 -9.008 1.00 94.25 170 LYS A C 1
ATOM 1343 O O . LYS A 1 170 ? 2.211 1.311 -8.868 1.00 94.25 170 LYS A O 1
ATOM 1348 N N . GLY A 1 171 ? 3.962 2.467 -8.039 1.00 95.12 171 GLY A N 1
ATOM 1349 C CA . GLY A 1 171 ? 3.993 1.849 -6.723 1.00 95.12 171 GLY A CA 1
ATOM 1350 C C . GLY A 1 171 ? 2.651 1.910 -6.008 1.00 95.12 171 GLY A C 1
ATOM 1351 O O . GLY A 1 171 ? 2.234 0.903 -5.462 1.00 95.12 171 GLY A O 1
ATOM 1352 N N . ARG A 1 172 ? 1.924 3.037 -6.066 1.00 95.00 172 ARG A N 1
ATOM 1353 C CA . ARG A 1 172 ? 0.577 3.146 -5.470 1.00 95.00 172 ARG A CA 1
ATOM 1354 C C . ARG A 1 172 ? -0.474 2.305 -6.196 1.00 95.00 172 ARG A C 1
ATOM 1356 O O . ARG A 1 172 ? -1.359 1.756 -5.547 1.00 95.00 172 ARG A O 1
ATOM 1363 N N . SER A 1 173 ? -0.388 2.215 -7.524 1.00 95.12 173 SER A N 1
ATOM 1364 C CA . SER A 1 173 ? -1.342 1.452 -8.337 1.00 95.12 173 SER A CA 1
ATOM 1365 C C . SER A 1 173 ? -1.124 -0.062 -8.297 1.00 95.12 173 SER A C 1
ATOM 1367 O O . SER A 1 173 ? -2.086 -0.802 -8.459 1.00 95.12 173 SER A O 1
ATOM 1369 N N . SER A 1 174 ? 0.111 -0.526 -8.074 1.00 94.88 174 SER A N 1
ATOM 1370 C CA . SER A 1 174 ? 0.458 -1.953 -8.104 1.00 94.88 174 SER A CA 1
ATOM 1371 C C . SER A 1 174 ? 0.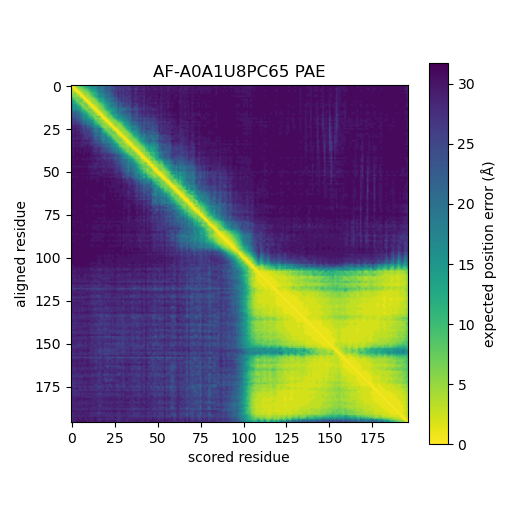267 -2.671 -6.767 1.00 94.88 174 SER A C 1
ATOM 1373 O O . SER A 1 174 ? 0.473 -3.878 -6.700 1.00 94.88 174 SER A O 1
ATOM 1375 N N . ILE A 1 175 ? -0.145 -1.969 -5.702 1.00 95.44 175 ILE A N 1
ATOM 1376 C CA . ILE A 1 175 ? -0.461 -2.606 -4.415 1.00 95.44 175 ILE A CA 1
ATOM 1377 C C . ILE A 1 175 ? -1.733 -3.450 -4.580 1.00 95.44 175 ILE A C 1
ATOM 1379 O O . ILE A 1 175 ? -2.793 -2.864 -4.843 1.00 95.44 175 ILE A O 1
ATOM 1383 N N . PRO A 1 176 ? -1.668 -4.779 -4.365 1.00 94.94 176 PRO A N 1
ATOM 1384 C CA . PRO A 1 176 ? -2.828 -5.654 -4.477 1.00 94.94 176 PRO A CA 1
ATOM 1385 C C . PRO A 1 176 ? -3.926 -5.281 -3.479 1.00 94.94 176 PRO A C 1
ATOM 1387 O O . PRO A 1 176 ? -3.654 -4.926 -2.328 1.00 94.94 176 PRO A O 1
ATOM 1390 N N . ASP A 1 177 ? -5.183 -5.412 -3.897 1.00 95.81 177 ASP A N 1
ATOM 1391 C CA . ASP A 1 177 ? -6.324 -5.084 -3.036 1.00 95.81 177 ASP A CA 1
ATOM 1392 C C . ASP A 1 177 ? -6.486 -6.063 -1.866 1.00 95.81 177 ASP A C 1
ATOM 1394 O O . ASP A 1 177 ? -7.002 -5.674 -0.820 1.00 95.81 177 ASP A O 1
ATOM 1398 N N . SER A 1 178 ? -5.963 -7.288 -1.985 1.00 94.94 178 SER A N 1
ATOM 1399 C CA . SER A 1 178 ? -5.906 -8.258 -0.883 1.00 94.94 178 SER A CA 1
ATOM 1400 C C . SER A 1 178 ? -5.118 -7.726 0.318 1.00 94.94 178 SER A C 1
ATOM 1402 O O . SER A 1 178 ? -5.595 -7.810 1.447 1.00 94.94 178 SER A O 1
ATOM 1404 N N . VAL A 1 179 ? -3.961 -7.098 0.081 1.00 95.56 179 VAL A N 1
ATOM 1405 C CA . VAL A 1 179 ? -3.118 -6.510 1.138 1.00 95.56 179 VAL A CA 1
ATOM 1406 C C . VAL A 1 179 ? -3.833 -5.337 1.809 1.00 95.56 179 VAL A C 1
ATOM 1408 O O . VAL A 1 179 ? -3.834 -5.208 3.033 1.00 95.56 179 VAL A O 1
ATOM 1411 N N . LYS A 1 180 ? -4.505 -4.489 1.019 1.00 94.88 180 LYS A N 1
ATOM 1412 C CA . LYS A 1 180 ? -5.306 -3.372 1.550 1.00 94.88 180 LYS A CA 1
ATOM 1413 C C . LYS A 1 180 ? -6.464 -3.883 2.406 1.00 94.88 180 LYS A C 1
ATOM 1415 O O . LYS A 1 180 ? -6.724 -3.326 3.472 1.00 94.88 180 LYS A O 1
ATOM 1420 N N . ALA A 1 181 ? -7.146 -4.934 1.955 1.00 96.56 181 ALA A N 1
ATOM 1421 C CA . ALA A 1 181 ? -8.249 -5.547 2.681 1.00 96.56 181 ALA A CA 1
ATOM 1422 C C . ALA A 1 181 ? -7.788 -6.150 4.016 1.00 96.56 181 ALA A C 1
ATOM 1424 O O . ALA A 1 181 ? -8.444 -5.920 5.031 1.00 96.56 181 ALA A O 1
ATOM 1425 N N . GLU A 1 182 ? -6.645 -6.844 4.045 1.00 96.44 182 GLU A N 1
ATOM 1426 C CA . GLU A 1 182 ? -6.062 -7.403 5.273 1.00 96.44 182 GLU A CA 1
ATOM 1427 C C . GLU A 1 182 ? -5.751 -6.303 6.303 1.00 96.44 182 GLU A C 1
ATOM 1429 O O . GLU A 1 182 ? -6.152 -6.403 7.465 1.00 96.44 182 GLU A O 1
ATOM 1434 N N . LEU A 1 183 ? -5.123 -5.203 5.874 1.00 96.25 183 LEU A N 1
ATOM 1435 C CA . LEU A 1 183 ? -4.830 -4.063 6.751 1.00 96.25 183 LEU A CA 1
ATOM 1436 C C . LEU A 1 183 ? -6.102 -3.392 7.278 1.00 96.25 183 LEU A C 1
ATOM 1438 O O . LEU A 1 183 ? -6.207 -3.116 8.473 1.00 96.25 183 LEU A O 1
ATOM 1442 N N . LEU A 1 184 ? -7.092 -3.156 6.410 1.00 96.00 184 LEU A N 1
ATOM 1443 C CA . LEU A 1 184 ? -8.378 -2.587 6.822 1.00 96.00 184 LEU A CA 1
ATOM 1444 C C . LEU A 1 184 ? -9.103 -3.493 7.818 1.00 96.00 184 LEU A C 1
ATOM 1446 O O . LEU A 1 184 ? -9.704 -2.994 8.769 1.00 96.00 184 LEU A O 1
ATOM 1450 N N . GLN A 1 185 ? -9.030 -4.810 7.628 1.00 96.69 185 GLN A N 1
ATOM 1451 C CA . GLN A 1 185 ? -9.630 -5.774 8.540 1.00 96.69 185 GLN A CA 1
ATOM 1452 C C . GLN A 1 185 ? -8.984 -5.711 9.926 1.00 96.69 185 GLN A C 1
ATOM 1454 O O . GLN A 1 185 ? -9.697 -5.684 10.928 1.00 96.69 185 GLN A O 1
ATOM 1459 N N . ARG A 1 186 ? -7.651 -5.621 9.996 1.00 94.56 186 ARG A N 1
ATOM 1460 C CA . ARG A 1 186 ? -6.920 -5.470 11.263 1.00 94.56 186 ARG A CA 1
ATOM 1461 C C . ARG A 1 186 ? -7.264 -4.167 11.978 1.00 94.56 186 ARG A C 1
ATOM 1463 O O . ARG A 1 186 ? -7.549 -4.195 13.170 1.00 94.56 186 ARG A O 1
ATOM 1470 N N . ILE A 1 187 ? -7.342 -3.052 11.246 1.00 94.94 187 ILE A N 1
ATOM 1471 C CA . ILE A 1 187 ? -7.759 -1.758 11.810 1.00 94.94 187 ILE A CA 1
ATOM 1472 C C . ILE A 1 187 ? -9.174 -1.853 12.393 1.00 94.94 187 ILE A C 1
ATOM 1474 O O . ILE A 1 187 ? -9.403 -1.408 13.514 1.00 94.94 187 ILE A O 1
ATOM 1478 N N . ARG A 1 188 ? -10.127 -2.451 11.665 1.00 94.19 188 ARG A N 1
ATOM 1479 C CA . ARG A 1 188 ? -11.505 -2.631 12.156 1.00 94.19 188 ARG A CA 1
ATOM 1480 C C . ARG A 1 188 ? -11.562 -3.512 13.402 1.00 94.19 188 ARG A C 1
ATOM 1482 O O . ARG A 1 188 ? -12.264 -3.159 14.341 1.00 94.19 188 ARG A O 1
ATOM 1489 N N . ALA A 1 189 ? -10.823 -4.622 13.414 1.00 93.94 189 ALA A N 1
ATOM 1490 C CA . ALA A 1 189 ? -10.757 -5.528 14.558 1.00 93.94 189 ALA A CA 1
ATOM 1491 C C . ALA A 1 189 ? -10.175 -4.834 15.799 1.00 93.94 189 ALA A C 1
ATOM 1493 O O . ALA A 1 189 ? -10.743 -4.946 16.882 1.00 93.94 189 ALA A O 1
ATOM 1494 N N . PHE A 1 190 ? -9.103 -4.055 15.627 1.00 93.69 190 PHE A N 1
ATOM 1495 C CA . PHE A 1 190 ? -8.532 -3.249 16.702 1.00 93.69 190 PHE A CA 1
ATOM 1496 C C . PHE A 1 190 ? -9.554 -2.245 17.246 1.00 9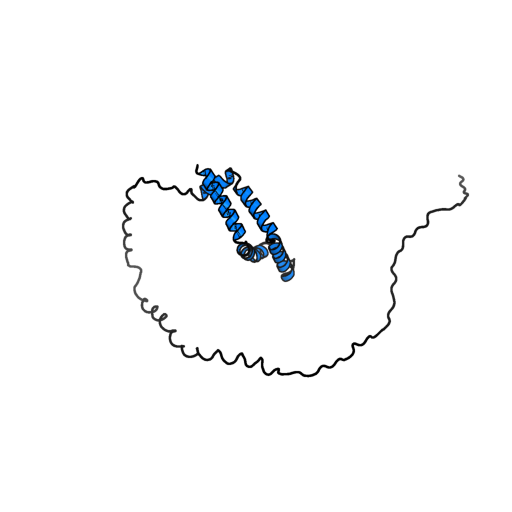3.69 190 PHE A C 1
ATOM 1498 O O . PHE A 1 190 ? -9.821 -2.226 18.443 1.00 93.69 190 PHE A O 1
ATOM 1505 N N . LEU A 1 191 ? -10.187 -1.460 16.369 1.00 91.19 191 LEU A N 1
ATOM 1506 C CA . LEU A 1 191 ? -11.165 -0.459 16.796 1.00 91.19 191 LEU A CA 1
ATOM 1507 C C . LEU A 1 191 ? -12.365 -1.075 17.518 1.00 91.19 191 LEU A C 1
ATOM 1509 O O . LEU A 1 191 ? -12.822 -0.492 18.497 1.00 91.19 191 LEU A O 1
ATOM 1513 N N . ALA A 1 192 ? -12.833 -2.247 17.075 1.00 90.88 192 ALA A N 1
ATOM 1514 C CA . ALA A 1 192 ? -13.875 -2.999 17.767 1.00 90.88 192 ALA A CA 1
ATOM 1515 C C . ALA A 1 192 ? -13.422 -3.410 19.176 1.00 90.88 192 ALA A C 1
ATOM 1517 O O . ALA A 1 192 ? -14.131 -3.134 20.130 1.00 90.88 192 ALA A O 1
ATOM 1518 N N . SER A 1 193 ? -12.209 -3.958 19.315 1.00 89.19 193 SER A N 1
ATOM 1519 C CA . SER A 1 193 ? -11.663 -4.372 20.618 1.00 89.19 193 SER A CA 1
ATOM 1520 C C . SER A 1 193 ? -11.412 -3.222 21.601 1.00 89.19 193 SER A C 1
ATOM 1522 O O . SER A 1 193 ? -11.337 -3.452 22.799 1.00 89.19 193 SER A O 1
ATOM 1524 N N . THR A 1 194 ? -11.260 -1.989 21.107 1.00 83.69 194 THR A N 1
ATOM 1525 C CA . THR A 1 194 ? -11.061 -0.786 21.941 1.00 83.69 194 THR A CA 1
ATOM 1526 C C . THR A 1 194 ? -12.348 -0.020 22.255 1.00 83.69 194 THR A C 1
ATOM 1528 O O . THR A 1 194 ? -12.279 1.041 22.876 1.0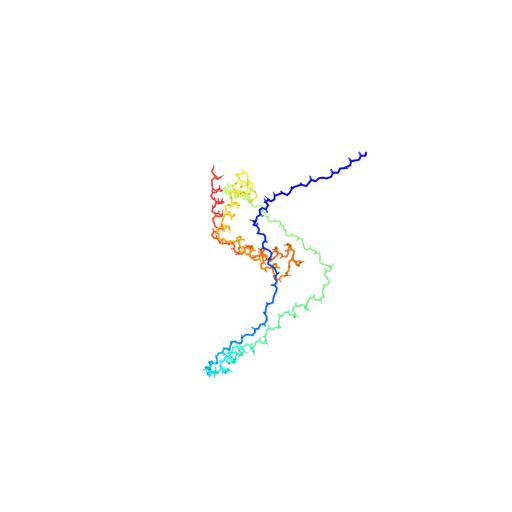0 83.69 194 THR A O 1
ATOM 1531 N N . ALA A 1 195 ? -13.489 -0.470 21.726 1.00 72.81 195 ALA A N 1
ATOM 1532 C CA . ALA A 1 195 ? -14.788 0.175 21.910 1.00 72.81 195 ALA A CA 1
ATOM 1533 C C . ALA A 1 195 ? -15.634 -0.465 23.027 1.00 72.81 195 ALA A C 1
ATOM 1535 O O . ALA A 1 195 ? -16.693 0.085 23.337 1.00 72.81 195 ALA A O 1
ATOM 1536 N N . ASP A 1 196 ? -15.166 -1.582 23.591 1.00 49.28 196 ASP A N 1
ATOM 1537 C CA . ASP A 1 196 ? -15.650 -2.205 24.831 1.00 49.28 196 ASP A CA 1
ATOM 1538 C C . ASP A 1 196 ? -14.901 -1.633 26.048 1.00 49.28 196 ASP A C 1
ATOM 1540 O O . ASP A 1 196 ? -15.561 -1.395 27.086 1.00 49.28 196 ASP A O 1
#

Mean predicted aligned error: 21.7 Å

Organism: Gossypium hirsutum (NCBI:txid3635)

pLDDT: mean 70.6, std 21.81, range [38.5, 97.25]

Secondary structure (DSSP, 8-state):
--------------------------------PPP---------TTSSSSSSSSSSSSSSS----S-SSSSTTSS-----GGG-PPPPPPPPPPPPP---S-------HHHHHHHHHHTSHHHHHHHHHHHHHHHTTHHHHHHHHHHHHHHHH-GGG--HHHHHHHHHHHHHHSS-HHHHHHHHHHHHHHHHHT--

Nearest PDB structures (foldseek):
  4dhx-assembly2_F  TM=9.644E-01  e=2.199E-07  Homo sapiens

Solvent-accessible surface area (backbone atoms only — not comparable to full-atom values): 13894 Å² total; per-residue (Å²): 138,84,85,88,89,85,89,84,88,81,89,86,83,81,92,80,85,84,83,84,90,83,85,84,87,88,88,79,90,79,90,81,84,84,82,87,80,88,77,82,81,91,80,70,100,76,68,79,84,72,80,81,78,84,86,86,84,86,80,88,81,70,92,79,80,90,80,87,77,78,74,83,75,72,81,79,84,85,72,84,77,91,78,67,81,78,79,79,80,80,81,80,79,79,80,82,80,87,75,94,69,81,74,79,73,73,72,50,74,66,56,52,50,49,53,31,53,77,71,44,50,49,59,52,51,53,49,52,50,50,53,53,35,52,75,73,41,48,58,58,51,53,52,48,51,51,54,52,51,36,68,73,67,33,76,91,71,60,52,71,65,61,50,48,66,65,41,52,62,52,58,66,68,70,57,57,65,67,62,54,50,54,53,53,49,52,51,51,52,50,54,56,70,71,72,116

Sequence (196 aa):
MVSPSADVSTSQQNNQQLNPISIAADVSTRENQPTFRRNSLRPTQLAVEEAKRKHATAFFSSTQSQNCNLQARKCLTLTNWSSMSRPPPPPPPPPPTTNKDQQRQNPSLQEINIKLIQSGEKERLKELLRERLLECGWIDEMKALCRAFTRKKGRNNVTVDDLVHVISPKGRSSIPDSVKAELLQRIRAFLASTAD

InterPro domains:
  IPR018783 Transcription factor, enhancer of yellow 2 [MF_03046] (110-194)
  IPR018783 Transcription factor, enhancer of yellow 2 [PF10163] (111-191)
  IPR018783 Transcription factor, enhancer of yellow 2 [PTHR12514] (83-195)
  IPR038212 Transcription factor EnY2 superfamily [G3DSA:1.10.246.140] (98-195)

Radius of gyration: 41.86 Å; Cα contacts (8 Å, |Δi|>4): 31; chains: 1; bounding box: 128×78×78 Å